Protein AF-A0A937W8E3-F1 (afdb_monomer_lite)

Foldseek 3Di:
DDDDDQFKAKDQPPPPDPDDDDDQDDPDLPPLPSLLQSLQVVLLVGIDIDRPDHATLQFAEEEQWQDADPVPPDAQVRCSQPTRQLSSVLSNLVNNCVSPHALDSYEHFFQHDPVCCVSRCNVVSSVVRVHDYDHPNDAPVPADDPQQWDKDADVVDPWWRIFIFGPPVPPPRYDYDQNYDFHADPVGTGDSVLSCLRGTHPPSSCPPPPPPPPSCPDPGTPNDPDPPPPPPDDDDDDDPDDDDDDDDDDDDD

Secondary structure (DSSP, 8-state):
--------EEEES-TT----------SSTT-HHHHHHHHHHHHHHHEEEESSSSEETTSEEEEEE-----TT---TTTTTTTS--HHHHHHHHHHHHTTT--GGGEEE---S-GGGTGGGTHHHHHHHHT-EE----SBGGGSPBTTTEEEEE-TT-SSBSEEEEETTTT-TTEEEEEE---EEETTEEE-HHHHGGGGBPBTGGGTTSS-TT-GGG-TTB-----------S----------------PPP-

Structure (mmCIF, N/CA/C/O backbone):
data_AF-A0A937W8E3-F1
#
_entry.id   AF-A0A937W8E3-F1
#
loop_
_atom_site.group_PDB
_atom_site.id
_atom_site.type_symbol
_atom_site.label_atom_id
_atom_site.label_alt_id
_atom_site.label_comp_id
_atom_site.label_asym_id
_atom_site.label_entity_id
_atom_site.label_seq_id
_atom_site.pdbx_PDB_ins_code
_atom_site.Cartn_x
_atom_site.Cartn_y
_atom_site.Cartn_z
_atom_site.occupancy
_atom_site.B_iso_or_equiv
_atom_site.auth_seq_id
_atom_site.auth_comp_id
_atom_site.auth_asym_id
_atom_site.auth_atom_id
_atom_site.pdbx_PDB_model_num
ATOM 1 N N . MET A 1 1 ? -40.978 -2.995 -1.938 1.00 36.00 1 MET A N 1
ATOM 2 C CA . MET A 1 1 ? -40.104 -4.139 -2.280 1.00 36.00 1 MET A CA 1
ATOM 3 C C . MET A 1 1 ? -38.667 -3.641 -2.290 1.00 36.00 1 MET A C 1
ATOM 5 O O . MET A 1 1 ? -38.294 -2.903 -3.185 1.00 36.00 1 MET A O 1
ATOM 9 N N . SER A 1 2 ? -37.917 -3.937 -1.227 1.00 36.09 2 SER A N 1
ATOM 10 C CA . SER A 1 2 ? -36.513 -3.546 -1.058 1.00 36.09 2 SER A CA 1
ATOM 11 C C . SER A 1 2 ? -35.636 -4.676 -1.595 1.00 36.09 2 SER A C 1
ATOM 13 O O . SER A 1 2 ? -35.582 -5.754 -1.005 1.00 36.09 2 SER A O 1
ATOM 15 N N . THR A 1 3 ? -35.006 -4.475 -2.751 1.00 36.62 3 THR A N 1
ATOM 16 C CA . THR A 1 3 ? -34.010 -5.407 -3.288 1.00 36.62 3 THR A CA 1
ATOM 17 C C . THR A 1 3 ? -32.695 -5.182 -2.553 1.00 36.62 3 THR A C 1
ATOM 19 O O . THR A 1 3 ? -31.993 -4.200 -2.792 1.00 36.62 3 THR A O 1
ATOM 22 N N . GLY A 1 4 ? -32.404 -6.083 -1.614 1.00 34.41 4 GLY A N 1
ATOM 23 C CA . GLY A 1 4 ? -31.223 -6.053 -0.760 1.00 34.41 4 GLY A CA 1
ATOM 24 C C . GLY A 1 4 ? -29.919 -5.957 -1.550 1.00 34.41 4 GLY A C 1
ATOM 25 O O . GLY A 1 4 ? -29.603 -6.809 -2.381 1.00 34.41 4 GLY A O 1
ATOM 26 N N . SER A 1 5 ? -29.146 -4.917 -1.239 1.00 37.25 5 SER A N 1
ATOM 27 C CA . SER A 1 5 ? -27.756 -4.765 -1.655 1.00 37.25 5 SER A CA 1
ATOM 28 C C . SER A 1 5 ? -26.939 -5.947 -1.120 1.00 37.25 5 SER A C 1
ATOM 30 O O . SER A 1 5 ? -26.689 -6.058 0.083 1.00 37.25 5 SER A O 1
ATOM 32 N N . ARG A 1 6 ? -26.579 -6.879 -2.010 1.00 42.19 6 ARG A N 1
ATOM 33 C CA . ARG A 1 6 ? -25.718 -8.026 -1.693 1.00 42.19 6 ARG A CA 1
ATOM 34 C C . ARG A 1 6 ? -24.327 -7.503 -1.339 1.00 42.19 6 ARG A C 1
ATOM 36 O O . ARG A 1 6 ? -23.607 -7.018 -2.212 1.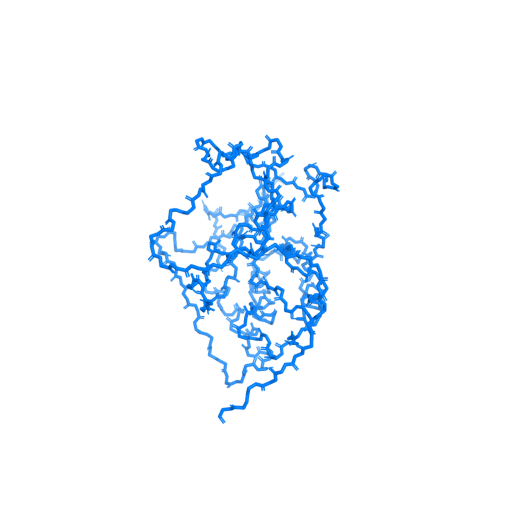00 42.19 6 ARG A O 1
ATOM 43 N N . ARG A 1 7 ? -23.956 -7.595 -0.060 1.00 41.72 7 ARG A N 1
ATOM 44 C CA . ARG A 1 7 ? -22.600 -7.298 0.419 1.00 41.72 7 ARG A CA 1
ATOM 45 C C . ARG A 1 7 ? -21.649 -8.333 -0.171 1.00 41.72 7 ARG A C 1
ATOM 47 O O . ARG A 1 7 ? -21.642 -9.478 0.258 1.00 41.72 7 ARG A O 1
ATOM 54 N N . ARG A 1 8 ? -20.885 -7.926 -1.180 1.00 45.22 8 ARG A N 1
ATOM 55 C CA . ARG A 1 8 ? -19.763 -8.698 -1.717 1.00 45.22 8 ARG A CA 1
ATOM 56 C C . ARG A 1 8 ? -18.606 -8.603 -0.722 1.00 45.22 8 ARG A C 1
ATOM 58 O O . ARG A 1 8 ? -18.460 -7.580 -0.042 1.00 45.22 8 ARG A O 1
ATOM 65 N N . ILE A 1 9 ? -17.805 -9.655 -0.608 1.00 49.53 9 ILE A N 1
ATOM 66 C CA . ILE A 1 9 ? -16.777 -9.779 0.428 1.00 49.53 9 ILE A CA 1
ATOM 67 C C . ILE A 1 9 ? -15.534 -10.460 -0.172 1.00 49.53 9 ILE A C 1
ATOM 69 O O . ILE A 1 9 ? -15.640 -11.489 -0.839 1.00 49.53 9 ILE A O 1
ATOM 73 N N . LEU A 1 10 ? -14.357 -9.891 0.097 1.00 47.28 10 LEU A N 1
ATOM 74 C CA . LEU A 1 10 ? -13.025 -10.416 -0.211 1.00 47.28 10 LEU A CA 1
ATOM 75 C C . LEU A 1 10 ? -12.656 -11.514 0.795 1.00 47.28 10 LEU A C 1
ATOM 77 O O . LEU A 1 10 ? -12.425 -11.216 1.968 1.00 47.28 10 LEU A O 1
ATOM 81 N N . LYS A 1 11 ? -12.531 -12.778 0.379 1.00 45.81 11 LYS A N 1
ATOM 82 C CA . LYS A 1 11 ? -11.899 -13.806 1.225 1.00 45.81 11 LYS A CA 1
ATOM 83 C C . LYS A 1 11 ? -10.542 -14.192 0.652 1.00 45.81 11 LYS A C 1
ATOM 85 O O . LYS A 1 11 ? -10.454 -14.651 -0.480 1.00 45.81 11 LYS A O 1
ATOM 90 N N . LEU A 1 12 ? -9.504 -14.075 1.479 1.00 47.25 12 LEU A N 1
ATOM 91 C CA . LEU A 1 12 ? -8.261 -14.823 1.302 1.00 47.25 12 LEU A CA 1
ATOM 92 C C . LEU A 1 12 ? -8.573 -16.302 1.534 1.00 47.25 12 LEU A C 1
ATOM 94 O O . LEU A 1 12 ? -8.891 -16.701 2.656 1.00 47.25 12 LEU A O 1
ATOM 98 N N . GLU A 1 13 ? -8.518 -17.126 0.492 1.00 39.25 13 GLU A N 1
ATOM 99 C CA . GLU A 1 13 ? -8.996 -18.513 0.565 1.00 39.25 13 GLU A CA 1
ATOM 100 C C . GLU A 1 13 ? -8.144 -19.492 1.399 1.00 39.25 13 GLU A C 1
ATOM 102 O O . GLU A 1 13 ? -8.415 -20.686 1.404 1.00 39.25 13 GLU A O 1
ATOM 107 N N . TRP A 1 14 ? -7.165 -19.027 2.181 1.00 42.94 14 TRP A N 1
ATOM 108 C CA . TRP A 1 14 ? -6.166 -19.902 2.812 1.00 42.94 14 TRP A CA 1
ATOM 109 C C . TRP A 1 14 ? -5.781 -19.457 4.230 1.00 42.94 14 TRP A C 1
ATOM 111 O O . TRP A 1 14 ? -4.630 -19.134 4.509 1.00 42.94 14 TRP A O 1
ATOM 121 N N . LEU A 1 15 ? -6.747 -19.445 5.151 1.00 36.25 15 LEU A N 1
ATOM 122 C CA . LEU A 1 15 ? -6.601 -18.924 6.523 1.00 36.25 15 LEU A CA 1
ATOM 123 C C . LEU A 1 15 ? -5.634 -19.699 7.456 1.00 36.25 15 LEU A C 1
ATOM 125 O O . LEU A 1 15 ? -5.525 -19.333 8.620 1.00 36.25 15 LEU A O 1
ATOM 129 N N . LEU A 1 16 ? -4.906 -20.726 6.990 1.00 31.61 16 LEU A N 1
ATOM 130 C CA . LEU A 1 16 ? -4.033 -21.559 7.844 1.00 31.61 16 LEU A CA 1
ATOM 131 C C . LEU A 1 16 ? -2.655 -21.921 7.248 1.00 31.61 16 LEU A C 1
ATOM 133 O O . LEU A 1 16 ? -2.054 -22.912 7.649 1.00 31.61 16 LEU A O 1
ATOM 137 N N . SER A 1 17 ? -2.098 -21.128 6.327 1.00 30.47 17 SER A N 1
ATOM 138 C CA . SER A 1 17 ? -0.719 -21.344 5.854 1.00 30.47 17 SER A CA 1
ATOM 139 C C . SER A 1 17 ? 0.093 -20.053 5.898 1.00 30.47 17 SER A C 1
ATOM 141 O O . SER A 1 17 ? -0.114 -19.114 5.131 1.00 30.47 17 SER A O 1
ATOM 143 N N . TRP A 1 18 ? 1.025 -19.996 6.845 1.00 32.72 18 TRP A N 1
ATOM 144 C CA . TRP A 1 18 ? 2.025 -18.944 6.937 1.00 32.72 18 TRP A CA 1
ATOM 145 C C . TRP A 1 18 ? 2.910 -18.928 5.676 1.00 32.72 18 TRP A C 1
ATOM 147 O O . TRP A 1 18 ? 3.555 -19.919 5.358 1.00 32.72 18 TRP A O 1
ATOM 157 N N . LYS A 1 19 ? 3.023 -17.745 5.052 1.00 50.44 19 LYS A N 1
ATOM 158 C CA . LYS A 1 19 ? 4.079 -17.329 4.103 1.00 50.44 19 LYS A CA 1
ATOM 159 C C . LYS A 1 19 ? 4.055 -17.998 2.718 1.00 50.44 19 LYS A C 1
ATOM 161 O O . LYS A 1 19 ? 4.896 -18.836 2.407 1.00 50.44 19 LYS A O 1
ATOM 166 N N . ARG A 1 20 ? 3.201 -17.504 1.813 1.00 61.56 20 ARG A N 1
ATOM 167 C CA . ARG A 1 20 ? 3.442 -17.684 0.371 1.00 61.56 20 ARG A CA 1
ATOM 168 C C . ARG A 1 20 ? 4.493 -16.681 -0.111 1.00 61.56 20 ARG A C 1
ATOM 170 O O . ARG A 1 20 ? 4.271 -15.474 -0.082 1.00 61.56 20 ARG A O 1
ATOM 177 N N . LEU A 1 21 ? 5.641 -17.198 -0.542 1.00 72.81 21 LEU A N 1
ATOM 178 C CA . LEU A 1 21 ? 6.643 -16.463 -1.308 1.00 72.81 21 LEU A CA 1
ATOM 179 C C . LEU A 1 21 ? 6.314 -16.630 -2.797 1.00 72.81 21 LEU A C 1
ATOM 181 O O . LEU A 1 21 ? 6.459 -17.724 -3.336 1.00 72.81 21 LEU A O 1
ATOM 185 N N . LYS A 1 22 ? 5.886 -15.560 -3.473 1.00 83.69 22 LYS A N 1
ATOM 186 C CA . LYS A 1 22 ? 5.734 -15.573 -4.933 1.00 83.69 22 LYS A CA 1
ATOM 187 C C . LYS A 1 22 ? 7.094 -15.305 -5.569 1.00 83.69 22 LYS A C 1
ATOM 189 O O . LYS A 1 22 ? 7.613 -14.194 -5.495 1.00 83.69 22 LYS A O 1
ATOM 194 N N . ARG A 1 23 ? 7.660 -16.324 -6.218 1.00 87.56 23 ARG A N 1
ATOM 195 C CA . ARG A 1 23 ? 8.710 -16.121 -7.221 1.00 87.56 23 ARG A CA 1
ATOM 196 C C . ARG A 1 23 ? 8.025 -15.689 -8.513 1.00 87.56 23 ARG A C 1
ATOM 198 O O . ARG A 1 23 ? 7.199 -16.432 -9.039 1.00 87.56 23 ARG A O 1
ATOM 205 N N . THR A 1 24 ? 8.327 -14.486 -8.984 1.00 88.31 24 THR A N 1
ATOM 206 C CA . THR A 1 24 ? 7.799 -13.987 -10.254 1.00 88.31 24 THR A CA 1
ATOM 207 C C . THR A 1 24 ? 8.517 -14.658 -11.421 1.00 88.31 24 THR A C 1
ATOM 209 O O . THR A 1 24 ? 9.731 -14.875 -11.366 1.00 88.31 24 THR A O 1
ATOM 212 N N . ASN A 1 25 ? 7.771 -15.004 -12.470 1.00 92.12 25 ASN A N 1
ATOM 213 C CA . ASN A 1 25 ? 8.333 -15.546 -13.706 1.00 92.12 25 ASN A CA 1
ATOM 214 C C . ASN A 1 25 ? 8.477 -14.437 -14.755 1.00 92.12 25 ASN A C 1
ATOM 216 O O . ASN A 1 25 ? 7.650 -14.292 -15.649 1.00 92.12 25 ASN A O 1
ATOM 220 N N . VAL A 1 26 ? 9.515 -13.617 -14.606 1.00 92.94 26 VAL A N 1
ATOM 221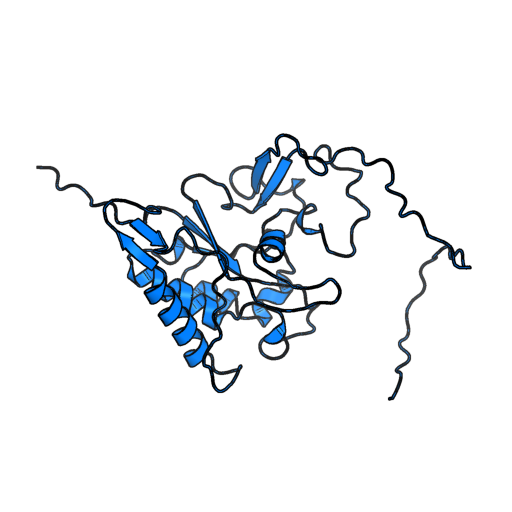 C CA . VAL A 1 26 ? 9.783 -12.475 -15.487 1.00 92.94 26 VAL A CA 1
ATOM 222 C C . VAL A 1 26 ? 11.180 -12.620 -16.080 1.00 92.94 26 VAL A C 1
ATOM 224 O O . VAL A 1 26 ? 12.148 -12.782 -15.338 1.00 92.94 26 VAL A O 1
ATOM 227 N N . ALA A 1 27 ? 11.288 -12.540 -17.409 1.00 92.12 27 ALA A N 1
ATOM 228 C CA . ALA A 1 27 ? 12.552 -12.734 -18.123 1.00 92.12 27 ALA A CA 1
ATOM 229 C C . ALA A 1 27 ? 13.562 -11.604 -17.865 1.00 92.12 27 ALA A C 1
ATOM 231 O O . ALA A 1 27 ? 14.753 -11.860 -17.700 1.00 92.12 27 ALA A O 1
ATOM 232 N N . GLN A 1 28 ? 13.090 -10.355 -17.799 1.00 91.25 28 GLN A N 1
ATOM 233 C CA . GLN A 1 28 ? 13.916 -9.182 -17.519 1.00 91.25 28 GLN A CA 1
ATOM 234 C C . GLN A 1 28 ? 13.335 -8.396 -16.349 1.00 91.25 28 GLN A C 1
ATOM 236 O O . GLN A 1 28 ? 12.170 -8.018 -16.369 1.00 91.25 28 GLN A O 1
ATOM 241 N N . LYS A 1 29 ? 14.152 -8.077 -15.339 1.00 87.88 29 LYS A N 1
ATOM 242 C CA . LYS A 1 29 ? 13.704 -7.302 -14.162 1.00 87.88 29 LYS A CA 1
ATOM 243 C C . LYS A 1 29 ? 13.046 -5.954 -14.528 1.00 87.88 29 LYS A C 1
ATOM 245 O O . LYS A 1 29 ? 12.231 -5.445 -13.766 1.00 87.88 29 LYS A O 1
ATOM 250 N N . THR A 1 30 ? 13.383 -5.396 -15.691 1.00 91.31 30 THR A N 1
ATOM 251 C CA . THR A 1 30 ? 12.867 -4.132 -16.234 1.00 91.31 30 THR A CA 1
ATOM 252 C C . THR A 1 30 ? 11.545 -4.267 -16.992 1.00 91.31 30 THR A C 1
ATOM 254 O O . THR A 1 30 ? 10.952 -3.249 -17.337 1.00 91.31 30 THR A O 1
ATOM 257 N N . ASP A 1 31 ? 11.044 -5.483 -17.218 1.00 95.06 31 ASP A N 1
ATOM 258 C CA . ASP A 1 31 ? 9.789 -5.719 -17.933 1.00 95.06 31 ASP A CA 1
ATOM 259 C C . ASP A 1 31 ? 8.580 -5.369 -17.049 1.00 95.06 31 ASP A C 1
ATOM 261 O O . ASP A 1 31 ? 8.080 -6.177 -16.259 1.00 95.06 31 ASP A O 1
ATOM 265 N N . ALA A 1 32 ? 8.134 -4.118 -17.159 1.00 94.38 32 ALA A N 1
ATOM 266 C CA . ALA A 1 32 ? 7.002 -3.582 -16.411 1.00 94.38 32 ALA A CA 1
ATOM 267 C C . ALA A 1 32 ? 5.706 -4.364 -16.667 1.00 94.38 32 ALA A C 1
ATOM 269 O O . ALA A 1 32 ? 4.952 -4.644 -15.734 1.00 94.38 32 ALA A O 1
ATOM 270 N N . PHE A 1 33 ? 5.462 -4.763 -17.918 1.00 96.94 33 PHE A N 1
ATOM 271 C CA . PHE A 1 33 ? 4.242 -5.466 -18.300 1.00 96.94 33 PHE A CA 1
ATOM 272 C C . PHE A 1 33 ? 4.200 -6.871 -17.697 1.00 96.94 33 PHE A C 1
ATOM 274 O O . PHE A 1 33 ? 3.209 -7.243 -17.066 1.00 96.94 33 PHE A O 1
ATOM 281 N N . ALA A 1 34 ? 5.292 -7.630 -17.806 1.00 97.06 34 ALA A N 1
ATOM 282 C CA . ALA A 1 34 ? 5.374 -8.965 -17.225 1.00 97.06 34 ALA A CA 1
ATOM 283 C C . ALA A 1 34 ? 5.259 -8.935 -15.691 1.00 97.06 34 ALA A C 1
ATOM 285 O O . ALA A 1 34 ? 4.529 -9.740 -15.114 1.00 97.06 34 ALA A O 1
ATOM 286 N N . LYS A 1 35 ? 5.904 -7.974 -15.013 1.00 96.00 35 LYS A N 1
ATOM 287 C CA . LYS A 1 35 ? 5.765 -7.805 -13.552 1.00 96.00 35 LYS A CA 1
ATOM 288 C C . LYS A 1 35 ? 4.334 -7.473 -13.140 1.00 96.00 35 LYS A C 1
ATOM 290 O O . LYS A 1 35 ? 3.840 -8.040 -12.164 1.00 96.00 35 LYS A O 1
ATOM 295 N N . ARG A 1 36 ? 3.665 -6.585 -13.881 1.00 97.56 36 ARG A N 1
ATOM 296 C CA . ARG A 1 36 ? 2.256 -6.251 -13.648 1.00 97.56 36 ARG A CA 1
ATOM 297 C C . ARG A 1 36 ? 1.360 -7.468 -13.826 1.00 97.56 36 ARG A C 1
ATOM 299 O O . ARG A 1 36 ? 0.527 -7.731 -12.965 1.00 97.56 36 ARG A O 1
ATOM 306 N N . ASN A 1 37 ? 1.576 -8.260 -14.872 1.00 97.94 37 ASN A N 1
ATOM 307 C CA . ASN A 1 37 ? 0.811 -9.485 -15.096 1.00 97.94 37 ASN A CA 1
ATOM 308 C C . ASN A 1 37 ? 1.030 -10.525 -13.992 1.00 97.94 37 ASN A C 1
ATOM 310 O O . ASN A 1 37 ? 0.073 -11.167 -13.573 1.00 97.94 37 ASN A O 1
ATOM 314 N N . GLU A 1 38 ? 2.250 -10.662 -13.465 1.00 97.00 38 GLU A N 1
ATOM 315 C CA . GLU A 1 38 ? 2.517 -11.547 -12.323 1.00 97.00 38 GLU A CA 1
ATOM 316 C C . GLU A 1 38 ? 1.775 -11.102 -11.052 1.00 97.00 38 GLU A C 1
ATOM 318 O O . GLU A 1 38 ? 1.277 -11.949 -10.306 1.00 97.00 38 GLU A O 1
ATOM 323 N N . GLY A 1 39 ? 1.680 -9.790 -10.803 1.00 96.62 39 GLY A N 1
ATOM 324 C CA . GLY A 1 39 ? 0.897 -9.232 -9.695 1.00 96.62 39 GLY A CA 1
ATOM 325 C C . GLY A 1 39 ? -0.606 -9.448 -9.876 1.00 96.62 39 GLY A C 1
ATOM 326 O O . GLY A 1 39 ? -1.286 -9.886 -8.948 1.00 96.62 39 GLY A O 1
ATOM 327 N N . LEU A 1 40 ? -1.101 -9.212 -11.093 1.00 97.50 40 LEU A N 1
ATOM 328 C CA . LEU A 1 40 ? -2.493 -9.427 -11.488 1.00 97.50 40 LEU A CA 1
ATOM 329 C C . LEU A 1 40 ? -2.903 -10.892 -11.321 1.00 97.50 40 LEU A C 1
ATOM 331 O O . LEU A 1 40 ? -3.907 -11.190 -10.676 1.00 97.50 40 LEU A O 1
ATOM 335 N N . ALA A 1 41 ? -2.104 -11.811 -11.863 1.00 95.69 41 ALA A N 1
ATOM 336 C CA . ALA A 1 41 ? -2.343 -13.244 -11.759 1.00 95.69 41 ALA A CA 1
ATOM 337 C C . ALA A 1 41 ? -2.351 -13.706 -10.297 1.00 95.69 41 ALA A C 1
ATOM 339 O O . ALA A 1 41 ? -3.252 -14.440 -9.895 1.00 95.69 41 ALA A O 1
ATOM 340 N N . LEU A 1 42 ? -1.399 -13.227 -9.484 1.00 94.31 42 LEU A N 1
ATOM 341 C CA . LEU A 1 42 ? -1.371 -13.543 -8.057 1.00 94.31 42 LEU A CA 1
ATOM 342 C C . LEU A 1 42 ? -2.639 -13.055 -7.350 1.00 94.31 42 LEU A C 1
ATOM 344 O O . LEU A 1 42 ? -3.212 -13.802 -6.563 1.00 94.31 42 LEU A O 1
ATOM 348 N N . ALA A 1 43 ? -3.082 -11.823 -7.611 1.00 94.88 43 ALA A N 1
ATOM 349 C CA . ALA A 1 43 ? -4.291 -11.286 -6.994 1.00 94.88 43 ALA A CA 1
ATOM 350 C C . ALA A 1 43 ? -5.527 -12.132 -7.325 1.00 94.88 43 ALA A C 1
ATOM 352 O O . ALA A 1 43 ? -6.279 -12.471 -6.414 1.00 94.88 43 ALA A O 1
ATOM 353 N N . LYS A 1 44 ? -5.690 -12.543 -8.588 1.00 93.25 44 LYS A N 1
ATOM 354 C CA . LYS A 1 44 ? -6.791 -13.425 -9.014 1.00 93.25 44 LYS A CA 1
ATOM 355 C C . LYS A 1 44 ? -6.740 -14.810 -8.371 1.00 93.25 44 LYS A C 1
ATOM 357 O O . LYS A 1 44 ? -7.780 -15.418 -8.154 1.00 93.25 44 LYS A O 1
ATOM 362 N N . GLU A 1 45 ? -5.544 -15.312 -8.070 1.00 91.50 45 GLU A N 1
ATOM 363 C CA . GLU A 1 45 ? -5.372 -16.597 -7.387 1.00 91.50 45 GLU A CA 1
ATOM 364 C C . GLU A 1 45 ? -5.782 -16.520 -5.908 1.00 91.50 45 GLU A C 1
ATOM 366 O O . GLU A 1 45 ? -6.377 -17.455 -5.373 1.00 91.50 45 GLU A O 1
ATOM 371 N N . ILE A 1 46 ? -5.438 -15.425 -5.219 1.00 89.81 46 ILE A N 1
ATOM 372 C CA . ILE A 1 46 ? -5.571 -15.341 -3.755 1.00 89.81 46 ILE A CA 1
ATOM 373 C C . ILE A 1 46 ? -6.856 -14.660 -3.285 1.00 89.81 46 ILE A C 1
ATOM 375 O O . ILE A 1 46 ? -7.299 -14.923 -2.162 1.00 89.81 46 ILE A O 1
ATOM 379 N N . PHE A 1 47 ? -7.432 -13.780 -4.104 1.00 91.12 47 PHE A N 1
ATOM 380 C CA . PHE A 1 47 ? -8.616 -13.005 -3.766 1.00 91.12 47 PHE A CA 1
ATOM 381 C C . PHE A 1 47 ? -9.803 -13.459 -4.600 1.00 91.12 47 PHE A C 1
ATOM 383 O O . PHE A 1 47 ? -9.811 -13.351 -5.822 1.00 91.12 47 PHE A O 1
ATOM 390 N N . VAL A 1 48 ? -10.841 -13.917 -3.909 1.00 90.25 48 VAL A N 1
ATOM 391 C CA . VAL A 1 48 ? -12.096 -14.339 -4.528 1.00 90.25 48 VAL A CA 1
ATOM 392 C C . VAL A 1 48 ? -13.278 -13.716 -3.798 1.00 90.25 48 VAL A C 1
ATOM 394 O O . VAL A 1 48 ? -13.224 -13.460 -2.588 1.00 90.25 48 VAL A O 1
ATOM 397 N N . ASN A 1 49 ? -14.361 -13.489 -4.538 1.00 88.56 49 ASN A N 1
ATOM 398 C CA . ASN A 1 49 ? -15.635 -13.080 -3.960 1.00 88.56 49 ASN A CA 1
ATOM 399 C C . ASN A 1 49 ? -16.269 -14.255 -3.211 1.00 88.56 49 ASN A C 1
ATOM 401 O O . ASN A 1 49 ? -16.364 -15.359 -3.748 1.00 88.56 49 ASN A O 1
ATOM 405 N N . LYS A 1 50 ? -16.740 -14.008 -1.986 1.00 84.50 50 LYS A N 1
ATOM 406 C CA . LYS A 1 50 ? -17.566 -14.954 -1.225 1.00 84.50 50 LYS A CA 1
ATOM 407 C C . LYS A 1 50 ? -18.768 -14.265 -0.597 1.00 84.50 50 LYS A C 1
ATOM 409 O O . LYS A 1 50 ? -18.683 -13.108 -0.206 1.00 84.50 50 LYS A O 1
ATOM 414 N N . ASP A 1 51 ? -19.855 -15.013 -0.430 1.00 79.44 51 ASP A N 1
ATOM 415 C CA . ASP A 1 51 ? -21.117 -14.460 0.081 1.00 79.44 51 ASP A CA 1
ATOM 416 C C . ASP A 1 51 ? -21.241 -14.500 1.616 1.00 79.44 51 ASP A C 1
ATOM 418 O O . ASP A 1 51 ? -21.935 -13.676 2.200 1.00 79.44 51 ASP A O 1
ATOM 422 N N . ALA A 1 52 ? -20.573 -15.445 2.291 1.00 77.94 52 ALA A N 1
ATOM 423 C CA . ALA A 1 52 ? -20.835 -15.749 3.708 1.00 77.94 52 ALA A CA 1
ATOM 424 C C . ALA A 1 52 ? -19.659 -15.492 4.672 1.00 77.94 52 ALA A C 1
ATOM 426 O O . ALA A 1 52 ? -19.804 -15.662 5.879 1.00 77.94 52 ALA A O 1
ATOM 427 N N . SER A 1 53 ? -18.463 -15.149 4.177 1.00 82.00 53 SER A N 1
ATOM 428 C CA . SER A 1 53 ? -17.284 -14.920 5.034 1.00 82.00 53 SER A CA 1
ATOM 429 C C . SER A 1 53 ? -16.189 -14.131 4.316 1.00 82.00 53 SER A C 1
ATOM 431 O O . SER A 1 53 ? -16.034 -14.278 3.107 1.00 82.00 53 SER A O 1
ATOM 433 N N . GLY A 1 54 ? -15.395 -13.360 5.066 1.00 84.31 54 GLY A N 1
ATOM 434 C CA . GLY A 1 54 ? -14.263 -12.573 4.559 1.00 84.31 54 GLY A CA 1
ATOM 435 C C . GLY A 1 54 ? -14.318 -11.105 5.002 1.00 84.31 54 GLY A C 1
ATOM 436 O O . GLY A 1 54 ? -14.982 -10.775 5.981 1.00 84.31 54 GLY A O 1
ATOM 437 N N . ILE A 1 55 ? -13.624 -10.239 4.265 1.00 89.62 55 ILE A N 1
ATOM 438 C CA . ILE A 1 55 ? -13.530 -8.793 4.477 1.00 89.62 55 ILE A CA 1
ATOM 439 C C . ILE A 1 55 ? -14.526 -8.057 3.562 1.00 89.62 55 ILE A C 1
ATOM 441 O O . ILE A 1 55 ? -14.471 -8.249 2.346 1.00 89.62 55 ILE A O 1
ATOM 445 N N . PRO A 1 56 ? -15.452 -7.239 4.091 1.00 91.88 56 PRO A N 1
ATOM 446 C CA . PRO A 1 56 ? -16.444 -6.546 3.269 1.00 91.88 56 PRO A CA 1
ATOM 447 C C . PRO A 1 56 ? -15.820 -5.690 2.160 1.00 91.88 56 PRO A C 1
ATOM 449 O O . PRO A 1 56 ? -14.852 -4.976 2.409 1.00 91.88 56 PRO A O 1
ATOM 452 N N . LEU A 1 57 ? -16.408 -5.689 0.953 1.00 92.12 57 LEU A N 1
ATOM 453 C CA . LEU A 1 57 ? -15.923 -4.842 -0.151 1.00 92.12 57 LEU A CA 1
ATOM 454 C C . LEU A 1 57 ? -16.049 -3.342 0.126 1.00 92.12 57 LEU A C 1
ATOM 456 O O . LEU A 1 57 ? -15.447 -2.555 -0.589 1.00 92.12 57 LEU A O 1
ATOM 460 N N . SER A 1 58 ? -16.809 -2.931 1.143 1.00 93.31 58 SER A N 1
ATOM 461 C CA . SER A 1 58 ? -16.859 -1.536 1.585 1.00 93.31 58 SER A CA 1
ATOM 462 C C . SER A 1 58 ? -15.612 -1.101 2.358 1.00 93.31 58 SER A C 1
ATOM 464 O O . SER A 1 58 ? -15.440 0.089 2.603 1.00 93.31 58 SER A O 1
ATOM 466 N N . HIS A 1 59 ? -14.761 -2.039 2.788 1.00 95.31 59 HIS A N 1
ATOM 467 C CA . HIS A 1 59 ? -13.577 -1.713 3.571 1.00 95.31 59 HIS A CA 1
ATOM 468 C C . HIS A 1 59 ? -12.487 -1.082 2.709 1.00 95.31 59 HIS A C 1
ATOM 470 O O . HIS A 1 59 ? -12.286 -1.431 1.545 1.00 95.31 59 HIS A O 1
ATOM 476 N N . ARG A 1 60 ? -11.741 -0.167 3.323 1.00 97.19 60 ARG A N 1
ATOM 477 C CA . ARG A 1 60 ? -10.532 0.414 2.745 1.00 97.19 60 ARG A CA 1
ATOM 478 C C . ARG A 1 60 ? -9.371 -0.567 2.894 1.00 97.19 60 ARG A C 1
ATOM 480 O O . ARG A 1 60 ? -9.231 -1.247 3.912 1.00 97.19 60 ARG A O 1
ATOM 487 N N . ILE A 1 61 ? -8.512 -0.619 1.888 1.00 97.44 61 ILE A N 1
ATOM 488 C CA . ILE A 1 61 ? -7.334 -1.480 1.851 1.00 97.44 61 ILE A CA 1
ATOM 489 C C . ILE A 1 61 ? -6.106 -0.637 2.148 1.00 97.44 61 ILE A C 1
ATOM 491 O O . ILE A 1 61 ? -5.734 0.240 1.374 1.00 97.44 61 ILE A O 1
ATOM 495 N N . VAL A 1 62 ? -5.427 -0.944 3.244 1.00 97.38 62 VAL A N 1
ATOM 496 C CA . VAL A 1 62 ? -4.098 -0.408 3.525 1.00 97.38 62 VAL A CA 1
ATOM 497 C C . VAL A 1 62 ? -3.079 -1.265 2.789 1.00 97.38 62 VAL A C 1
ATOM 499 O O . VAL A 1 62 ? -2.834 -2.408 3.167 1.00 97.38 62 VAL A O 1
ATOM 502 N N . VAL A 1 63 ? -2.469 -0.725 1.742 1.00 97.19 63 VAL A N 1
ATOM 503 C CA . VAL A 1 63 ? -1.428 -1.400 0.967 1.00 97.19 63 VAL A CA 1
ATOM 504 C C . VAL A 1 63 ? -0.071 -1.012 1.538 1.00 97.19 63 VAL A C 1
ATOM 506 O O . VAL A 1 63 ? 0.326 0.153 1.491 1.00 97.19 63 VAL A O 1
ATOM 509 N N . LYS A 1 64 ? 0.665 -1.999 2.058 1.00 95.31 64 LYS A N 1
ATOM 510 C CA . LYS A 1 64 ? 2.023 -1.802 2.570 1.00 95.31 64 LYS A CA 1
ATOM 511 C C . LYS A 1 64 ? 3.064 -2.444 1.650 1.00 95.31 64 LYS A C 1
ATOM 513 O O . LYS A 1 64 ? 3.418 -3.607 1.864 1.00 95.31 64 LYS A O 1
ATOM 518 N N . PRO A 1 65 ? 3.586 -1.726 0.641 1.00 93.94 65 PRO A N 1
ATOM 519 C CA . PRO A 1 65 ? 4.762 -2.172 -0.099 1.00 93.94 65 PRO A CA 1
ATOM 520 C C . PRO A 1 65 ? 6.018 -2.070 0.776 1.00 93.94 65 PRO A C 1
ATOM 522 O O . PRO A 1 65 ? 6.045 -1.320 1.753 1.00 93.94 65 PRO A O 1
ATOM 525 N N . ASN A 1 66 ? 7.079 -2.798 0.426 1.00 90.44 66 ASN A N 1
ATOM 526 C CA . ASN A 1 66 ? 8.392 -2.609 1.037 1.00 90.44 66 ASN A CA 1
ATOM 527 C C . ASN A 1 66 ? 9.130 -1.459 0.356 1.00 90.44 66 ASN A C 1
ATOM 529 O O . ASN A 1 66 ? 9.740 -1.660 -0.692 1.00 90.44 66 ASN A O 1
ATOM 533 N N . LEU A 1 67 ? 9.127 -0.287 0.984 1.00 89.00 67 LEU A N 1
ATOM 534 C CA . LEU A 1 67 ? 9.910 0.870 0.569 1.00 89.00 67 LEU A CA 1
ATOM 535 C C . LEU A 1 67 ? 10.994 1.166 1.601 1.00 89.00 67 LEU A C 1
ATOM 537 O O . LEU A 1 67 ? 10.817 0.968 2.803 1.00 89.00 67 LEU A O 1
ATOM 541 N N . THR A 1 68 ? 12.154 1.599 1.119 1.00 84.19 68 THR A N 1
ATOM 542 C CA . THR A 1 68 ? 13.284 1.961 1.970 1.00 84.19 68 THR A CA 1
ATOM 543 C C . THR A 1 68 ? 13.955 3.201 1.415 1.00 84.19 68 THR A C 1
ATOM 545 O O . THR A 1 68 ? 13.995 3.400 0.202 1.00 84.19 68 THR A O 1
ATOM 548 N N . CYS A 1 69 ? 14.570 3.970 2.301 1.00 83.38 69 CYS A N 1
ATOM 549 C CA . CYS A 1 69 ? 15.456 5.055 1.923 1.00 83.38 69 CYS A CA 1
ATOM 550 C C . CYS A 1 69 ? 16.647 4.546 1.104 1.00 83.38 69 CYS A C 1
ATOM 552 O O . CYS A 1 69 ? 17.286 3.555 1.462 1.00 83.38 69 CYS A O 1
ATOM 554 N N . SER A 1 70 ? 16.956 5.264 0.036 1.00 75.12 70 SER A N 1
ATOM 555 C CA . SER A 1 70 ? 18.162 5.131 -0.782 1.00 75.12 70 SER A CA 1
ATOM 556 C C . SER A 1 70 ? 18.998 6.405 -0.816 1.00 75.12 70 SER A C 1
ATOM 558 O O . SER A 1 70 ? 20.060 6.401 -1.432 1.00 75.12 70 SER A O 1
ATOM 560 N N . SER A 1 71 ? 18.543 7.478 -0.158 1.00 69.94 71 SER A N 1
ATOM 561 C CA . SER A 1 71 ? 19.232 8.774 -0.134 1.00 69.94 71 SER A CA 1
ATOM 562 C C . SER A 1 71 ? 19.504 9.299 -1.550 1.00 69.94 71 SER A C 1
ATOM 564 O O . SER A 1 71 ? 20.601 9.772 -1.832 1.00 69.94 71 SER A O 1
ATOM 566 N N . GLY A 1 72 ? 18.527 9.145 -2.454 1.00 63.78 72 GLY A N 1
ATOM 567 C CA . GLY A 1 72 ? 18.653 9.503 -3.871 1.00 63.78 72 GLY A CA 1
ATOM 568 C C . GLY A 1 72 ? 19.577 8.603 -4.706 1.00 63.78 72 GLY A C 1
ATOM 569 O O . GLY A 1 72 ? 19.757 8.855 -5.892 1.00 63.78 72 GLY A O 1
ATOM 570 N N . GLY A 1 73 ? 20.171 7.559 -4.121 1.00 62.34 73 GLY A N 1
ATOM 571 C CA . GLY A 1 73 ? 21.225 6.764 -4.760 1.00 62.34 73 GLY A CA 1
ATOM 572 C C . GLY A 1 73 ? 20.755 5.569 -5.587 1.00 62.34 73 GLY A C 1
ATOM 573 O O . GLY A 1 73 ? 21.597 4.864 -6.133 1.00 62.34 73 GLY A O 1
ATOM 574 N N . ALA A 1 74 ? 19.449 5.293 -5.655 1.00 69.56 74 ALA A N 1
ATOM 575 C CA . ALA A 1 74 ? 18.955 4.159 -6.426 1.00 69.56 74 ALA A CA 1
ATOM 576 C C . ALA A 1 74 ? 17.643 4.481 -7.145 1.00 69.56 74 ALA A C 1
ATOM 578 O O . ALA A 1 74 ? 16.586 4.538 -6.518 1.00 69.56 74 ALA A O 1
ATOM 579 N N . ASP A 1 75 ? 17.718 4.663 -8.460 1.00 75.62 75 ASP A N 1
ATOM 580 C CA . ASP A 1 75 ? 16.574 4.756 -9.366 1.00 75.62 75 ASP A CA 1
ATOM 581 C C . ASP A 1 75 ? 15.738 3.456 -9.405 1.00 75.62 75 ASP A C 1
ATOM 583 O O . ASP A 1 75 ? 15.961 2.512 -8.631 1.00 75.62 75 ASP A O 1
ATOM 587 N N . ILE A 1 76 ? 14.734 3.425 -10.287 1.00 76.62 76 ILE A N 1
ATOM 588 C CA . ILE A 1 76 ? 13.845 2.277 -10.487 1.00 76.62 76 ILE A CA 1
ATOM 589 C C . ILE A 1 76 ? 14.663 0.993 -10.666 1.00 76.62 76 ILE A C 1
ATOM 591 O O . ILE A 1 76 ? 14.466 0.047 -9.909 1.00 76.62 76 ILE A O 1
ATOM 595 N N . GLU A 1 77 ? 15.615 0.963 -11.600 1.00 83.38 77 GLU A N 1
ATOM 596 C CA . GLU A 1 77 ? 16.335 -0.263 -11.942 1.00 83.38 77 GLU A CA 1
ATOM 597 C C . GLU A 1 77 ? 17.336 -0.702 -10.860 1.00 83.38 77 GLU A C 1
ATOM 599 O O . GLU A 1 77 ? 17.413 -1.885 -10.512 1.00 83.38 77 GLU A O 1
ATOM 604 N N . SER A 1 78 ? 18.116 0.227 -10.312 1.00 81.00 78 SER A N 1
ATOM 605 C CA . SER A 1 78 ? 19.171 -0.088 -9.339 1.00 81.00 78 SER A CA 1
ATOM 606 C C . SER A 1 78 ? 18.615 -0.533 -7.985 1.00 81.00 78 SER A C 1
ATOM 608 O O . SER A 1 78 ? 19.208 -1.384 -7.320 1.00 81.00 78 SER A O 1
ATOM 610 N N . GLY A 1 79 ? 17.443 -0.036 -7.576 1.00 79.75 79 GLY A N 1
ATOM 611 C CA . GLY A 1 79 ? 16.804 -0.482 -6.336 1.00 79.75 79 GLY A CA 1
ATOM 612 C C . GLY A 1 79 ? 15.698 -1.513 -6.510 1.00 79.75 79 GLY A C 1
ATOM 613 O O . GLY A 1 79 ? 15.082 -1.893 -5.511 1.00 79.75 79 GLY A O 1
ATOM 614 N N . MET A 1 80 ? 15.515 -2.069 -7.714 1.00 82.56 80 MET A N 1
ATOM 615 C CA . MET A 1 80 ? 14.679 -3.256 -7.947 1.00 82.56 80 MET A CA 1
ATOM 616 C C . MET A 1 80 ? 15.073 -4.459 -7.094 1.00 82.56 80 MET A C 1
ATOM 618 O O . MET A 1 80 ? 14.295 -5.398 -7.028 1.00 82.56 80 MET A O 1
ATOM 622 N N . GLY A 1 81 ? 16.255 -4.493 -6.469 1.00 81.75 81 GLY A N 1
ATOM 623 C CA . GLY A 1 81 ? 16.640 -5.516 -5.486 1.00 81.75 81 GLY A CA 1
ATOM 624 C C . GLY A 1 81 ? 16.145 -5.232 -4.061 1.00 81.75 81 GLY A C 1
ATOM 625 O O . GLY A 1 81 ? 16.036 -6.144 -3.242 1.00 81.75 81 GLY A O 1
ATOM 626 N N . ILE A 1 82 ? 15.814 -3.975 -3.767 1.00 84.75 82 ILE A N 1
ATOM 627 C CA . ILE A 1 82 ? 15.650 -3.440 -2.412 1.00 84.75 82 ILE A CA 1
ATOM 628 C C . ILE A 1 82 ? 14.174 -3.225 -2.074 1.00 84.75 82 ILE A C 1
ATOM 630 O O . ILE A 1 82 ? 13.748 -3.565 -0.968 1.00 84.75 82 ILE A O 1
ATOM 634 N N . VAL A 1 83 ? 13.394 -2.688 -3.011 1.00 88.69 83 VAL A N 1
ATOM 635 C CA . VAL A 1 83 ? 11.994 -2.303 -2.785 1.00 88.69 83 VAL A CA 1
ATOM 636 C C . VAL A 1 83 ? 11.008 -3.245 -3.470 1.00 88.69 83 VAL A C 1
ATOM 638 O O . VAL A 1 83 ? 11.346 -3.912 -4.447 1.00 88.69 83 VAL A O 1
ATOM 641 N N . THR A 1 84 ? 9.773 -3.321 -2.972 1.00 92.00 84 THR A N 1
ATOM 642 C CA . THR A 1 84 ? 8.682 -3.943 -3.733 1.00 92.00 84 THR A CA 1
ATOM 643 C C . THR A 1 84 ? 8.480 -3.142 -5.017 1.00 92.00 84 THR A C 1
ATOM 645 O O . THR A 1 84 ? 8.444 -1.912 -4.988 1.00 92.00 84 THR A O 1
ATOM 648 N N . ASP A 1 85 ? 8.398 -3.844 -6.141 1.00 93.50 85 ASP A N 1
ATOM 649 C CA . ASP A 1 85 ? 8.312 -3.219 -7.455 1.00 93.50 85 ASP A CA 1
ATOM 650 C C . ASP A 1 85 ? 6.923 -2.586 -7.666 1.00 93.50 85 ASP A C 1
ATOM 652 O O . ASP A 1 85 ? 5.923 -3.253 -7.377 1.00 93.50 85 ASP A O 1
ATOM 656 N N . PRO A 1 86 ? 6.832 -1.325 -8.131 1.00 95.25 86 PRO A N 1
ATOM 657 C CA . PRO A 1 86 ? 5.550 -0.644 -8.306 1.00 95.25 86 PRO A CA 1
ATOM 658 C C . PRO A 1 86 ? 4.662 -1.321 -9.356 1.00 95.25 86 PRO A C 1
ATOM 660 O O . PRO A 1 86 ? 3.453 -1.367 -9.155 1.00 95.25 86 PRO A O 1
ATOM 663 N N . ASP A 1 87 ? 5.222 -1.891 -10.430 1.00 96.69 87 ASP A N 1
ATOM 664 C CA . ASP A 1 87 ? 4.426 -2.523 -11.491 1.00 96.69 87 ASP A CA 1
ATOM 665 C C . ASP A 1 87 ? 3.762 -3.801 -10.970 1.00 96.69 87 ASP A C 1
ATOM 667 O O . ASP A 1 87 ? 2.608 -4.090 -11.278 1.00 96.69 87 ASP A O 1
ATOM 671 N N . PHE A 1 88 ? 4.459 -4.545 -10.107 1.00 96.44 88 PHE A N 1
ATOM 672 C CA . PHE A 1 88 ? 3.875 -5.697 -9.422 1.00 96.44 88 PHE A CA 1
ATOM 673 C C . PHE A 1 88 ? 2.739 -5.285 -8.472 1.00 96.44 88 PHE A C 1
ATOM 675 O O . PHE A 1 88 ? 1.687 -5.922 -8.461 1.00 96.44 88 PHE A O 1
ATOM 682 N N . VAL A 1 89 ? 2.926 -4.213 -7.689 1.00 97.50 89 VAL A N 1
ATOM 683 C CA . VAL A 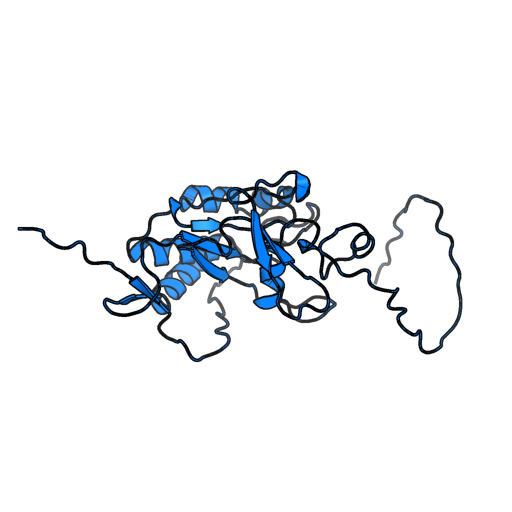1 89 ? 1.878 -3.682 -6.793 1.00 97.50 89 VAL A CA 1
ATOM 684 C C . VAL A 1 89 ? 0.665 -3.205 -7.591 1.00 97.50 89 VAL A C 1
ATOM 686 O O . VAL A 1 89 ? -0.460 -3.499 -7.198 1.00 97.50 89 VAL A O 1
ATOM 689 N N . GLU A 1 90 ? 0.886 -2.538 -8.726 1.00 98.50 90 GLU A N 1
ATOM 690 C CA . GLU A 1 90 ? -0.169 -2.152 -9.669 1.00 98.50 90 GLU A CA 1
ATOM 691 C C . GLU A 1 90 ? -0.987 -3.365 -10.102 1.00 98.50 90 GLU A C 1
ATOM 693 O O . GLU A 1 90 ? -2.205 -3.359 -9.965 1.00 98.50 90 GLU A O 1
ATOM 698 N N . GLY A 1 91 ? -0.318 -4.434 -10.545 1.00 98.25 91 GLY A N 1
ATOM 699 C CA . GLY A 1 91 ? -0.978 -5.680 -10.924 1.00 98.25 91 GLY A CA 1
ATOM 700 C C . GLY A 1 91 ? -1.853 -6.247 -9.810 1.00 98.25 91 GLY A C 1
ATOM 701 O O . GLY A 1 91 ? -2.999 -6.621 -10.051 1.00 98.25 91 GLY A O 1
ATOM 702 N N . VAL A 1 92 ? -1.340 -6.263 -8.575 1.00 98.12 92 VAL A N 1
ATOM 703 C CA . VAL A 1 92 ? -2.105 -6.735 -7.412 1.00 98.12 92 VAL A CA 1
ATOM 704 C 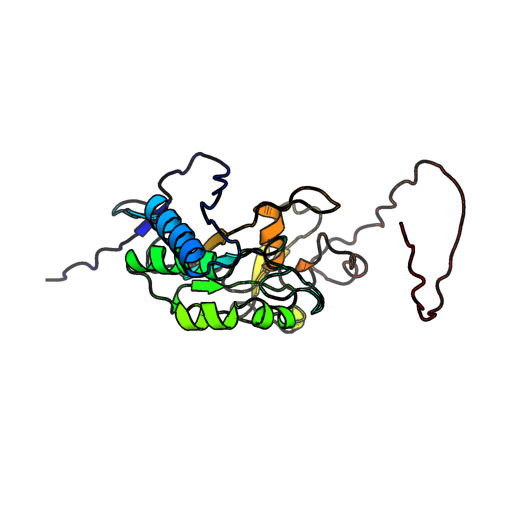C . VAL A 1 92 ? -3.356 -5.881 -7.181 1.00 98.12 92 VAL A C 1
ATOM 706 O O . VAL A 1 92 ? -4.432 -6.432 -6.957 1.00 98.12 92 VAL A O 1
ATOM 709 N N . ILE A 1 93 ? -3.235 -4.551 -7.244 1.00 98.44 93 ILE A N 1
ATOM 710 C CA . ILE A 1 93 ? -4.365 -3.628 -7.059 1.00 98.44 93 ILE A CA 1
ATOM 711 C C . ILE A 1 93 ? -5.408 -3.822 -8.165 1.00 98.44 93 ILE A C 1
ATOM 713 O O . ILE A 1 93 ? -6.588 -3.989 -7.860 1.00 98.44 93 ILE A O 1
ATOM 717 N N . GLU A 1 94 ? -4.989 -3.864 -9.431 1.00 98.44 94 GLU A N 1
ATOM 718 C CA . GLU A 1 94 ? -5.900 -4.070 -10.563 1.00 98.44 94 GLU A CA 1
ATOM 719 C C . GLU A 1 94 ? -6.622 -5.421 -10.483 1.00 98.44 94 GLU A C 1
ATOM 721 O O . GLU A 1 94 ? -7.828 -5.488 -10.708 1.00 98.44 94 GLU A O 1
ATOM 726 N N . GLY A 1 95 ? -5.938 -6.485 -10.054 1.00 97.44 95 GLY A N 1
ATOM 727 C CA . GLY A 1 95 ? -6.576 -7.791 -9.867 1.00 97.44 95 GLY A CA 1
ATOM 728 C C . GLY A 1 95 ? -7.622 -7.802 -8.759 1.00 97.44 95 GLY A C 1
ATOM 729 O O . GLY A 1 95 ? -8.651 -8.455 -8.892 1.00 97.44 95 GLY A O 1
ATOM 730 N N . ILE A 1 96 ? -7.404 -7.043 -7.683 1.00 96.56 96 ILE A N 1
ATOM 731 C CA . ILE A 1 96 ? -8.406 -6.884 -6.624 1.00 96.56 96 ILE A CA 1
ATOM 732 C C . ILE A 1 96 ? -9.588 -6.036 -7.118 1.00 96.56 96 ILE A C 1
ATOM 734 O O . ILE A 1 96 ? -10.732 -6.349 -6.791 1.00 96.56 96 ILE A O 1
ATOM 738 N N . LYS A 1 97 ? -9.351 -4.992 -7.926 1.00 97.38 97 LYS A N 1
ATOM 739 C CA . LYS A 1 97 ? -10.414 -4.137 -8.491 1.00 97.38 97 LYS A CA 1
ATOM 740 C C . LYS A 1 97 ? -11.418 -4.924 -9.337 1.00 97.38 97 LYS A C 1
ATOM 742 O O . LYS A 1 97 ? -12.603 -4.598 -9.309 1.00 97.38 97 LYS A O 1
ATOM 747 N N . GLU A 1 98 ? -11.004 -6.016 -9.985 1.00 96.31 98 GLU A N 1
ATOM 748 C CA . GLU A 1 98 ? -11.918 -6.921 -10.708 1.00 96.31 98 GLU A CA 1
ATOM 749 C C . GLU A 1 98 ? -13.013 -7.536 -9.816 1.00 96.31 98 GLU A C 1
ATOM 751 O O . GLU A 1 98 ? -14.066 -7.941 -10.307 1.00 96.31 98 GLU A O 1
ATOM 756 N N . LEU A 1 99 ? -12.816 -7.562 -8.494 1.00 93.44 99 LEU A N 1
ATOM 757 C CA . LEU A 1 99 ? -13.811 -8.059 -7.541 1.00 93.44 99 LEU A CA 1
ATOM 758 C C . LEU A 1 99 ? -14.899 -7.026 -7.214 1.00 93.44 99 LEU A C 1
ATOM 760 O O . LEU A 1 99 ? -15.915 -7.388 -6.617 1.00 93.44 99 LEU A O 1
ATOM 764 N N . GLY A 1 100 ? -14.728 -5.774 -7.653 1.00 93.94 100 GLY A N 1
ATOM 765 C CA . GLY A 1 100 ? -15.691 -4.684 -7.496 1.00 93.94 100 GLY A CA 1
ATOM 766 C C . GLY A 1 100 ? -15.255 -3.570 -6.544 1.00 93.94 100 GLY A C 1
ATOM 767 O O . GLY A 1 100 ? -16.109 -2.793 -6.125 1.00 93.94 100 GLY A O 1
ATOM 768 N N . LEU A 1 101 ? -13.970 -3.496 -6.184 1.00 95.50 101 LEU A N 1
ATOM 769 C CA . LEU A 1 101 ? -13.422 -2.365 -5.433 1.00 95.50 101 LEU A CA 1
ATOM 770 C C . LEU A 1 101 ? -12.996 -1.239 -6.372 1.00 95.50 101 LEU A C 1
ATOM 772 O O . LEU A 1 101 ? -12.610 -1.479 -7.517 1.00 95.50 101 LEU A O 1
ATOM 776 N N . THR A 1 102 ? -12.999 -0.013 -5.861 1.00 97.00 102 THR A N 1
ATOM 777 C CA . THR A 1 102 ? -12.513 1.165 -6.586 1.00 97.00 102 THR A CA 1
ATOM 778 C C . THR A 1 102 ? -11.091 1.530 -6.163 1.00 97.00 102 THR A C 1
ATOM 780 O O . THR A 1 102 ? -10.640 1.182 -5.072 1.00 97.00 102 THR A O 1
ATOM 783 N N . GLY A 1 103 ? -10.369 2.252 -7.029 1.00 96.81 103 GLY A N 1
ATOM 784 C CA . GLY A 1 103 ? -9.002 2.711 -6.748 1.00 96.81 103 GLY A CA 1
ATOM 785 C C . GLY A 1 103 ? -8.888 3.527 -5.455 1.00 96.81 103 GLY A C 1
ATOM 786 O O . GLY A 1 103 ? -7.965 3.317 -4.674 1.00 96.81 103 GLY A O 1
ATOM 787 N N . GLU A 1 104 ? -9.886 4.366 -5.175 1.00 97.50 104 GLU A N 1
ATOM 788 C CA . GLU A 1 104 ? -9.957 5.230 -3.985 1.00 97.50 104 GLU A CA 1
ATOM 789 C C . GLU A 1 104 ? -10.014 4.447 -2.662 1.00 97.50 104 GLU A C 1
ATOM 791 O O . GLU A 1 104 ? -9.752 4.987 -1.591 1.00 97.50 104 GLU A O 1
ATOM 796 N N . GLN A 1 105 ? -10.326 3.149 -2.703 1.00 97.50 105 GLN A N 1
ATOM 797 C CA . GLN A 1 105 ? -10.299 2.308 -1.508 1.00 97.50 105 GLN A CA 1
ATOM 798 C C . GLN A 1 105 ? -8.885 1.865 -1.125 1.00 97.50 105 GLN A C 1
ATOM 800 O O . GLN A 1 105 ? -8.698 1.354 -0.022 1.00 97.50 105 GLN A O 1
ATOM 805 N N . PHE A 1 106 ? -7.891 2.021 -2.002 1.00 98.38 106 PHE A N 1
ATOM 806 C CA . PHE A 1 106 ? -6.517 1.602 -1.746 1.00 98.38 106 PHE A CA 1
ATOM 807 C C . PHE A 1 106 ? -5.698 2.765 -1.186 1.00 98.38 106 PHE A C 1
ATOM 809 O O . PHE A 1 106 ? -5.601 3.830 -1.788 1.00 98.38 106 PHE A O 1
ATOM 816 N N . HIS A 1 107 ? -5.052 2.541 -0.045 1.00 97.81 107 HIS A N 1
ATOM 817 C CA . HIS A 1 107 ? -4.198 3.513 0.631 1.00 97.81 107 HIS A CA 1
ATOM 818 C C . HIS A 1 107 ? -2.786 2.951 0.767 1.00 97.81 107 HIS A C 1
ATOM 820 O O . HIS A 1 107 ? -2.538 2.054 1.574 1.00 97.81 107 HIS A O 1
ATOM 826 N N . LEU A 1 108 ? -1.858 3.479 -0.024 1.00 96.56 108 LEU A N 1
ATOM 827 C CA . LEU A 1 108 ? -0.433 3.187 0.060 1.00 96.56 108 LEU A CA 1
ATOM 828 C C . LEU A 1 108 ? 0.144 3.918 1.271 1.00 96.56 108 LEU A C 1
ATOM 830 O O . LEU A 1 108 ? 0.172 5.149 1.300 1.00 96.56 108 LEU A O 1
ATOM 834 N N . ILE A 1 109 ? 0.599 3.154 2.264 1.00 93.00 109 ILE A N 1
ATOM 835 C CA . ILE A 1 109 ? 1.149 3.706 3.504 1.00 93.00 109 ILE A CA 1
ATOM 836 C C . ILE A 1 109 ? 2.639 3.419 3.589 1.00 93.00 109 ILE A C 1
ATOM 838 O O . ILE A 1 109 ? 3.069 2.266 3.619 1.00 93.00 109 ILE A O 1
ATOM 842 N N . GLU A 1 110 ? 3.423 4.484 3.676 1.00 90.62 110 GLU A N 1
ATOM 843 C CA . GLU A 1 110 ? 4.850 4.439 3.940 1.00 90.62 110 GLU A CA 1
ATOM 844 C C . GLU A 1 110 ? 5.287 5.758 4.580 1.00 90.62 110 GLU A C 1
ATOM 846 O O . GLU A 1 110 ? 4.792 6.820 4.213 1.00 90.62 110 GLU A O 1
ATOM 851 N N . LEU A 1 111 ? 6.229 5.683 5.517 1.00 88.38 111 LEU A N 1
ATOM 852 C CA . LEU A 1 111 ? 6.886 6.849 6.103 1.00 88.38 111 LEU A CA 1
ATOM 853 C C . LEU A 1 111 ? 8.325 7.012 5.591 1.00 88.38 111 LEU A C 1
ATOM 855 O O . LEU A 1 111 ? 8.879 8.103 5.606 1.00 88.38 111 LEU A O 1
ATOM 859 N N . ASN A 1 112 ? 8.963 5.932 5.138 1.00 85.31 112 ASN A N 1
ATOM 860 C CA . ASN A 1 112 ? 10.359 5.964 4.726 1.00 85.31 112 ASN A CA 1
ATOM 861 C C . ASN A 1 112 ? 10.570 6.784 3.444 1.00 85.31 112 ASN A C 1
ATOM 863 O O . ASN A 1 112 ? 10.185 6.357 2.353 1.00 85.31 112 ASN A O 1
ATOM 867 N N . CYS A 1 113 ? 11.287 7.900 3.597 1.00 83.19 113 CYS A N 1
ATOM 868 C CA . CYS A 1 113 ? 11.861 8.731 2.538 1.00 83.19 113 CYS A CA 1
ATOM 869 C C . CYS A 1 113 ? 10.904 9.049 1.375 1.00 83.19 113 CYS A C 1
ATOM 871 O O . CYS A 1 113 ? 11.138 8.583 0.256 1.00 83.19 113 CYS A O 1
ATOM 873 N N . PRO A 1 114 ? 9.883 9.897 1.599 1.00 88.25 114 PRO A N 1
ATOM 874 C CA . PRO A 1 114 ? 8.961 10.339 0.552 1.00 88.25 114 PRO A CA 1
ATOM 875 C C . PRO A 1 114 ? 9.639 10.928 -0.685 1.00 88.25 114 PRO A C 1
ATOM 877 O O . PRO A 1 114 ? 9.199 10.694 -1.811 1.00 88.25 114 PRO A O 1
ATOM 880 N N . GLY A 1 115 ? 10.775 11.609 -0.493 1.00 87.31 115 GLY A N 1
ATOM 881 C CA . GLY A 1 115 ? 11.591 12.143 -1.587 1.00 87.31 115 GLY A CA 1
ATOM 882 C C . GLY A 1 115 ? 12.081 11.086 -2.585 1.00 87.31 115 GLY A C 1
ATOM 883 O O . GLY A 1 115 ? 12.275 11.400 -3.756 1.00 87.31 115 GLY A O 1
ATOM 884 N N . ASP A 1 116 ? 12.202 9.824 -2.163 1.00 88.00 116 ASP A N 1
ATOM 885 C CA . ASP A 1 116 ? 12.620 8.724 -3.034 1.00 88.00 116 ASP A CA 1
ATOM 886 C C . ASP A 1 116 ? 11.426 8.071 -3.762 1.00 88.00 116 ASP A C 1
ATOM 888 O O . ASP A 1 116 ? 11.628 7.263 -4.661 1.00 88.00 116 ASP A O 1
ATOM 892 N N . TRP A 1 117 ? 10.163 8.367 -3.435 1.00 90.94 117 TRP A N 1
ATOM 893 C CA . TRP A 1 117 ? 9.026 7.636 -4.025 1.00 90.94 117 TRP A CA 1
ATOM 894 C C . TRP A 1 117 ? 8.850 7.905 -5.522 1.00 90.94 117 TRP A C 1
ATOM 896 O O . TRP A 1 117 ? 8.497 6.997 -6.279 1.00 90.94 117 TRP A O 1
ATOM 906 N N . SER A 1 118 ? 9.116 9.137 -5.965 1.00 90.25 118 SER A N 1
ATOM 907 C CA . SER A 1 118 ? 8.966 9.532 -7.372 1.00 90.25 118 SER A CA 1
ATOM 908 C C . SER A 1 118 ? 9.945 8.789 -8.280 1.00 90.25 118 SER A C 1
ATOM 910 O O . SER A 1 118 ? 9.536 8.166 -9.258 1.00 90.25 118 SER A O 1
ATOM 912 N N . MET A 1 119 ? 11.225 8.733 -7.891 1.00 86.81 119 MET A N 1
ATOM 913 C CA . MET A 1 119 ? 12.245 7.967 -8.620 1.00 86.81 119 MET A CA 1
ATOM 914 C C . MET A 1 119 ? 12.033 6.448 -8.544 1.00 86.81 119 MET A C 1
ATOM 916 O O . MET A 1 119 ? 12.757 5.698 -9.187 1.00 86.81 119 MET A O 1
ATOM 920 N N . ARG A 1 120 ? 11.062 5.986 -7.746 1.00 86.81 120 ARG A N 1
ATOM 921 C CA . ARG A 1 120 ? 10.652 4.584 -7.612 1.00 86.81 120 ARG A CA 1
ATOM 922 C C . ARG A 1 120 ? 9.387 4.259 -8.399 1.00 86.81 120 ARG A C 1
ATOM 924 O O . ARG A 1 120 ? 8.984 3.105 -8.379 1.00 86.81 120 ARG A O 1
ATOM 931 N N . GLY A 1 121 ? 8.745 5.237 -9.042 1.00 91.94 121 GLY A N 1
ATOM 932 C CA . GLY A 1 121 ? 7.533 5.028 -9.840 1.00 91.94 121 GLY A CA 1
ATOM 933 C C . GLY A 1 121 ? 6.221 4.938 -9.045 1.00 91.94 121 GLY A C 1
ATOM 934 O O . GLY A 1 121 ? 5.177 4.637 -9.628 1.00 91.94 121 GLY A O 1
ATOM 935 N N . TYR A 1 122 ? 6.239 5.172 -7.727 1.00 94.81 122 TYR A N 1
ATOM 936 C CA . TYR A 1 122 ? 5.053 4.997 -6.874 1.00 94.81 122 TYR A CA 1
ATOM 937 C C . TYR A 1 122 ? 3.960 6.050 -7.092 1.00 94.81 122 TYR A C 1
ATOM 939 O O . TYR A 1 122 ? 2.801 5.649 -7.190 1.00 94.81 122 TYR A O 1
ATOM 947 N N . PRO A 1 123 ? 4.265 7.356 -7.226 1.00 95.94 123 PRO A N 1
ATOM 948 C CA . PRO A 1 123 ? 3.250 8.355 -7.559 1.00 95.94 123 PRO A CA 1
ATOM 949 C C . PRO A 1 123 ? 2.538 8.060 -8.885 1.00 95.94 123 PRO A C 1
ATOM 951 O O . PRO A 1 123 ? 1.321 8.187 -8.981 1.00 95.94 123 PRO A O 1
ATOM 954 N N . GLN A 1 124 ? 3.278 7.603 -9.898 1.00 96.31 124 GLN A N 1
ATOM 955 C CA . GLN A 1 124 ? 2.728 7.267 -11.211 1.00 96.31 124 GLN A CA 1
ATOM 956 C C . GLN A 1 124 ? 1.838 6.021 -11.134 1.00 96.31 124 GLN A C 1
ATOM 958 O O . GLN A 1 124 ? 0.777 5.988 -11.750 1.00 96.31 124 GLN A O 1
ATOM 963 N N . MET A 1 125 ? 2.246 5.003 -10.371 1.00 97.50 125 MET A N 1
ATOM 964 C CA . MET A 1 125 ? 1.419 3.820 -10.121 1.00 97.50 125 MET A CA 1
ATOM 965 C C . MET A 1 125 ? 0.142 4.166 -9.344 1.00 97.50 125 MET A C 1
ATOM 967 O O . MET A 1 125 ? -0.943 3.723 -9.721 1.00 97.50 125 MET A O 1
ATOM 971 N N . ALA A 1 126 ? 0.248 4.998 -8.305 1.00 98.12 126 ALA A N 1
ATOM 972 C CA . ALA A 1 126 ? -0.899 5.470 -7.534 1.00 98.12 126 ALA A CA 1
ATOM 973 C C . ALA A 1 126 ? -1.906 6.208 -8.435 1.00 98.12 126 ALA A C 1
ATOM 975 O O . ALA A 1 126 ? -3.093 5.897 -8.414 1.00 98.12 126 ALA A O 1
ATOM 976 N N . ALA A 1 127 ? -1.422 7.091 -9.317 1.00 98.06 127 ALA A N 1
ATOM 977 C CA . ALA A 1 127 ? -2.261 7.792 -10.287 1.00 98.06 127 ALA A CA 1
ATOM 978 C C . ALA A 1 127 ? -2.971 6.843 -11.270 1.00 98.06 127 ALA A C 1
ATOM 980 O O . ALA A 1 127 ? -4.157 7.021 -11.533 1.00 98.06 127 ALA A O 1
ATOM 981 N N . ARG A 1 128 ? -2.279 5.818 -11.794 1.00 98.06 128 ARG A N 1
ATOM 982 C CA . ARG A 1 128 ? -2.883 4.830 -12.712 1.00 98.06 128 ARG A CA 1
ATOM 983 C C . ARG A 1 128 ? -3.943 3.962 -12.038 1.00 98.06 128 ARG A C 1
ATOM 985 O O . ARG A 1 128 ? -4.964 3.662 -12.646 1.00 98.06 128 ARG A O 1
ATOM 992 N N . THR A 1 129 ? -3.700 3.563 -10.793 1.00 98.44 129 THR A N 1
ATOM 993 C CA . THR A 1 129 ? -4.603 2.674 -10.046 1.00 98.44 129 THR A CA 1
ATOM 994 C C . THR A 1 129 ? -5.778 3.411 -9.405 1.00 98.44 129 THR A C 1
ATOM 996 O O . THR A 1 129 ? -6.816 2.793 -9.151 1.00 98.44 129 THR A O 1
ATOM 999 N N . GLY A 1 130 ? -5.623 4.717 -9.160 1.00 98.19 130 GLY A N 1
ATOM 1000 C CA . GLY A 1 130 ? -6.519 5.543 -8.350 1.00 98.19 130 GLY A CA 1
ATOM 1001 C C . GLY A 1 130 ? -6.245 5.448 -6.844 1.00 98.19 130 GLY A C 1
ATOM 1002 O O . GLY A 1 130 ? -7.032 5.964 -6.058 1.00 98.19 130 GLY A O 1
ATOM 1003 N N . ALA A 1 131 ? -5.162 4.779 -6.436 1.00 98.25 131 ALA A N 1
ATOM 1004 C CA . ALA A 1 131 ? -4.808 4.603 -5.033 1.00 98.25 131 ALA A CA 1
ATOM 1005 C C . ALA A 1 131 ? -4.308 5.907 -4.395 1.00 98.25 131 ALA A C 1
ATOM 1007 O O . ALA A 1 131 ? -3.606 6.712 -5.009 1.00 98.25 131 ALA A O 1
ATOM 1008 N N . HIS A 1 132 ? -4.591 6.079 -3.108 1.00 97.38 132 HIS A N 1
ATOM 1009 C CA . HIS A 1 132 ? -4.075 7.190 -2.323 1.00 97.38 132 HIS A CA 1
ATOM 1010 C C . HIS A 1 132 ? -2.647 6.910 -1.858 1.00 97.38 132 HIS A C 1
ATOM 1012 O O . HIS A 1 132 ? -2.417 6.006 -1.058 1.00 97.38 132 HIS A O 1
ATOM 1018 N N . LEU A 1 133 ? -1.700 7.738 -2.293 1.00 95.81 133 LEU A N 1
ATOM 1019 C CA . LEU A 1 133 ? -0.355 7.821 -1.729 1.00 95.81 133 LEU A CA 1
ATOM 1020 C C . LEU A 1 133 ? -0.248 9.132 -0.944 1.00 95.81 133 LEU A C 1
ATOM 1022 O O . LEU A 1 133 ? -0.305 10.209 -1.535 1.00 95.81 133 LEU A O 1
ATOM 1026 N N . ARG A 1 134 ? -0.139 9.049 0.385 1.00 91.75 134 ARG A N 1
ATOM 1027 C CA . ARG A 1 134 ? -0.038 10.220 1.271 1.00 91.75 134 ARG A CA 1
ATOM 1028 C C . ARG A 1 134 ? 1.334 10.278 1.918 1.00 91.75 134 ARG A C 1
ATOM 1030 O O . ARG A 1 134 ? 1.770 9.308 2.528 1.00 91.75 134 ARG A O 1
ATOM 1037 N N . ASP A 1 135 ? 1.957 11.445 1.839 1.00 91.38 135 ASP A N 1
ATOM 1038 C CA . ASP A 1 135 ? 3.138 11.761 2.630 1.00 91.38 135 ASP A CA 1
ATOM 1039 C C . ASP A 1 135 ? 2.720 12.209 4.039 1.00 91.38 135 ASP A C 1
ATOM 1041 O O . ASP A 1 135 ? 2.013 13.206 4.224 1.00 91.38 135 ASP A O 1
ATOM 1045 N N . LEU A 1 136 ? 3.139 11.428 5.033 1.00 90.12 136 LEU A N 1
ATOM 1046 C CA . LEU A 1 136 ? 2.946 11.697 6.454 1.00 90.12 136 LEU A CA 1
ATOM 1047 C C . LEU A 1 136 ? 4.285 11.657 7.218 1.00 90.12 136 LEU A C 1
ATOM 1049 O O . LEU A 1 136 ? 4.284 11.435 8.431 1.00 90.12 136 LEU A O 1
ATOM 1053 N N . ASP A 1 137 ? 5.422 11.870 6.539 1.00 88.00 137 ASP A N 1
ATOM 1054 C CA . ASP A 1 137 ? 6.759 11.935 7.153 1.00 88.00 137 ASP A CA 1
ATOM 1055 C C . ASP A 1 137 ? 6.957 13.250 7.918 1.00 88.00 137 ASP A C 1
ATOM 1057 O O . ASP A 1 137 ? 7.647 14.181 7.503 1.00 88.00 137 ASP A O 1
ATOM 1061 N N . ARG A 1 138 ? 6.291 13.345 9.067 1.00 87.00 138 ARG A N 1
ATOM 1062 C CA . ARG A 1 138 ? 6.376 14.480 9.985 1.00 87.00 138 ARG A CA 1
ATOM 1063 C C . ARG A 1 138 ? 6.327 14.024 11.436 1.00 87.00 138 ARG A C 1
ATOM 1065 O O . ARG A 1 138 ? 6.019 12.869 11.727 1.00 87.00 138 ARG A O 1
ATOM 1072 N N . ASP A 1 139 ? 6.686 14.918 12.355 1.00 85.19 139 ASP A N 1
ATOM 1073 C CA . ASP A 1 139 ? 6.645 14.619 13.790 1.00 85.19 139 ASP A CA 1
ATOM 1074 C C . ASP A 1 139 ? 5.208 14.274 14.210 1.00 85.19 139 ASP A C 1
ATOM 1076 O O . ASP A 1 139 ? 4.260 14.940 13.794 1.00 85.19 139 ASP A O 1
ATOM 1080 N N . VAL A 1 140 ? 5.034 13.257 15.061 1.00 86.44 140 VAL A N 1
ATOM 1081 C CA . VAL A 1 140 ? 3.715 12.853 15.575 1.00 86.44 140 VAL A CA 1
ATOM 1082 C C . VAL A 1 140 ? 2.901 14.000 16.165 1.00 86.44 140 VAL A C 1
ATOM 1084 O O . VAL A 1 140 ? 1.680 13.994 16.056 1.00 86.44 140 VAL A O 1
ATOM 1087 N N . LYS A 1 141 ? 3.545 15.010 16.757 1.00 87.19 141 LYS A N 1
ATOM 1088 C CA . LYS A 1 141 ? 2.860 16.187 17.316 1.00 87.19 141 LYS A CA 1
ATOM 1089 C C . LYS A 1 141 ? 2.138 17.017 16.251 1.00 87.19 141 LYS A C 1
ATOM 1091 O O . LYS A 1 141 ? 1.285 17.824 16.596 1.00 87.19 141 LYS A O 1
ATOM 1096 N N . GLN A 1 142 ? 2.500 16.840 14.982 1.00 90.12 142 GLN A N 1
ATOM 1097 C CA . GLN A 1 142 ? 1.904 17.499 13.821 1.00 90.12 142 GLN A CA 1
ATOM 1098 C C . GLN A 1 142 ? 0.869 16.610 13.110 1.00 90.12 142 GLN A C 1
ATOM 1100 O O . GLN A 1 142 ? 0.300 17.024 12.101 1.00 90.12 142 GLN A O 1
ATOM 1105 N N . LEU A 1 143 ? 0.650 15.379 13.585 1.00 91.19 143 LEU A N 1
ATOM 1106 C CA . LEU A 1 143 ? -0.354 14.465 13.048 1.00 91.19 143 LEU A CA 1
ATOM 1107 C C . LEU A 1 143 ? -1.646 14.592 13.856 1.00 91.19 143 LEU A C 1
ATOM 1109 O O . LEU A 1 143 ? -1.634 14.536 15.087 1.00 91.19 143 LEU A O 1
ATOM 1113 N N . LYS A 1 144 ? -2.775 14.720 13.161 1.00 94.25 144 LYS A N 1
ATOM 1114 C CA . LYS A 1 144 ? -4.093 14.787 13.794 1.00 94.25 144 LYS A CA 1
ATOM 1115 C C . LYS A 1 144 ? -4.666 13.387 14.030 1.00 94.25 144 LYS A C 1
ATOM 1117 O O . LYS A 1 144 ? -4.802 12.593 13.097 1.00 94.25 144 LYS A O 1
ATOM 1122 N N . GLU A 1 145 ? -5.009 13.075 15.280 1.00 92.38 145 GLU A N 1
ATOM 1123 C CA . GLU A 1 145 ? -5.633 11.796 15.652 1.00 92.38 145 GLU A CA 1
ATOM 1124 C C . GLU A 1 145 ? -6.975 11.608 14.928 1.00 92.38 145 GLU A C 1
ATOM 1126 O O . GLU A 1 145 ? -7.769 12.539 14.808 1.00 92.38 145 GLU A O 1
ATOM 1131 N N . GLY A 1 146 ? -7.191 10.408 14.384 1.00 89.81 146 GLY A N 1
ATOM 1132 C CA . GLY A 1 146 ? -8.361 10.061 13.572 1.00 89.81 146 GLY A CA 1
ATOM 1133 C C . GLY A 1 146 ? -8.239 10.414 12.083 1.00 89.81 146 GLY A C 1
ATOM 1134 O O . GLY A 1 146 ? -8.903 9.784 11.263 1.00 89.81 146 GLY A O 1
ATOM 1135 N N . GLU A 1 147 ? -7.355 11.341 11.707 1.00 93.50 147 GLU A N 1
ATOM 1136 C CA . GLU A 1 147 ? -7.186 11.791 10.313 1.00 93.50 147 GLU A CA 1
ATOM 1137 C C . GLU A 1 147 ? -5.843 11.370 9.699 1.00 93.50 147 GLU A C 1
ATOM 1139 O O . GLU A 1 147 ? -5.787 10.847 8.581 1.00 93.50 147 GLU A O 1
ATOM 1144 N N . ASP A 1 148 ? -4.760 11.584 10.442 1.00 94.38 148 ASP A N 1
ATOM 1145 C CA . ASP A 1 148 ? -3.389 11.273 10.037 1.00 94.38 148 ASP A CA 1
ATOM 1146 C C . ASP A 1 148 ? -2.793 10.115 10.833 1.00 94.38 148 ASP A C 1
ATOM 1148 O O . ASP A 1 148 ? -1.912 9.410 10.341 1.00 94.38 148 ASP A O 1
ATOM 1152 N N . ILE A 1 149 ? -3.257 9.919 12.069 1.00 94.19 149 ILE A N 1
ATOM 1153 C CA . ILE A 1 149 ? -2.718 8.914 12.979 1.00 94.19 149 ILE A CA 1
ATOM 1154 C C . ILE A 1 149 ? -3.830 8.168 13.708 1.00 94.19 149 ILE A C 1
ATOM 1156 O O . ILE A 1 149 ? -4.821 8.745 14.156 1.00 94.19 149 ILE A O 1
ATOM 1160 N N . THR A 1 150 ? -3.638 6.862 13.836 1.00 94.38 150 THR A N 1
ATOM 1161 C CA . THR A 1 150 ? -4.467 5.954 14.620 1.00 94.38 150 THR A CA 1
ATOM 1162 C C . THR A 1 150 ? -3.594 5.328 15.678 1.00 94.38 150 THR A C 1
ATOM 1164 O O . THR A 1 150 ? -2.580 4.695 15.387 1.00 94.38 150 THR A O 1
ATOM 1167 N N . TRP A 1 151 ? -3.976 5.510 16.926 1.00 92.69 151 TRP A N 1
ATOM 1168 C CA . TRP A 1 151 ? -3.200 4.999 18.029 1.00 92.69 151 TRP A CA 1
ATOM 1169 C C . TRP A 1 151 ? -3.763 3.690 18.555 1.00 92.69 151 TRP A C 1
ATOM 1171 O O . TRP A 1 151 ? -4.971 3.535 18.713 1.00 92.69 151 TRP A O 1
ATOM 1181 N N . VAL A 1 152 ? -2.860 2.781 18.898 1.00 90.62 152 VAL A N 1
ATOM 1182 C CA . VAL A 1 152 ? -3.197 1.466 19.433 1.00 90.62 152 VAL A CA 1
ATOM 1183 C C . VAL A 1 152 ? -2.460 1.262 20.744 1.00 90.62 152 VAL A C 1
ATOM 1185 O O . VAL A 1 152 ? -1.235 1.405 20.807 1.00 90.62 152 VAL A O 1
ATOM 1188 N N . ASP A 1 153 ? -3.204 0.925 21.792 1.00 91.50 153 ASP A N 1
ATOM 1189 C CA . ASP A 1 153 ? -2.627 0.564 23.081 1.00 91.50 153 ASP A CA 1
ATOM 1190 C C . ASP A 1 153 ? -1.939 -0.801 22.994 1.00 91.50 153 ASP A C 1
ATOM 1192 O O . ASP A 1 153 ? -2.361 -1.698 22.267 1.00 91.50 153 ASP A O 1
ATOM 1196 N N . CYS A 1 154 ? -0.856 -0.967 23.747 1.00 88.19 154 CYS A N 1
ATOM 1197 C CA . CYS A 1 154 ? -0.105 -2.215 23.836 1.00 88.19 154 CYS A CA 1
ATOM 1198 C C . CYS A 1 154 ? -0.229 -2.780 25.258 1.00 88.19 154 CYS A C 1
ATOM 1200 O O . CYS A 1 154 ? 0.651 -2.521 26.091 1.00 88.19 154 CYS A O 1
ATOM 1202 N N . PRO A 1 155 ? -1.298 -3.539 25.575 1.00 90.56 155 PRO A N 1
ATOM 1203 C CA . PRO A 1 155 ? -1.434 -4.194 26.871 1.00 90.56 155 PRO A CA 1
ATOM 1204 C C . PRO A 1 155 ? -0.212 -5.071 27.161 1.00 90.56 155 PRO A C 1
ATOM 1206 O O . PRO A 1 155 ? 0.209 -5.865 26.325 1.00 90.56 155 PRO A O 1
ATOM 1209 N N . GLY A 1 156 ? 0.409 -4.893 28.329 1.00 89.25 156 GLY A N 1
ATOM 1210 C CA . GLY A 1 156 ? 1.638 -5.615 28.685 1.00 89.25 156 GLY A CA 1
ATOM 1211 C C . GLY A 1 156 ? 2.894 -5.175 27.917 1.00 89.25 156 GLY A C 1
ATOM 1212 O O . GLY A 1 156 ? 3.949 -5.791 28.061 1.00 89.25 156 GLY A O 1
ATOM 1213 N N . GLY A 1 157 ? 2.824 -4.096 27.134 1.00 81.12 157 GLY A N 1
ATOM 1214 C CA . GLY A 1 157 ? 3.939 -3.602 26.338 1.00 81.12 157 GLY A CA 1
ATOM 1215 C C . GLY A 1 157 ? 5.190 -3.314 27.175 1.00 81.12 157 GLY A C 1
ATOM 1216 O O . GLY A 1 157 ? 5.174 -2.560 28.158 1.00 81.12 157 GLY A O 1
ATOM 1217 N N . VAL A 1 158 ? 6.306 -3.944 26.795 1.00 80.56 158 VAL A N 1
ATOM 1218 C CA . VAL A 1 158 ? 7.604 -3.779 27.470 1.00 80.56 158 VAL A CA 1
ATOM 1219 C C . VAL A 1 158 ? 8.299 -2.503 26.999 1.00 80.56 158 VAL A C 1
ATOM 1221 O O . VAL A 1 158 ? 8.801 -1.747 27.828 1.00 80.56 158 VAL A O 1
ATOM 1224 N N . VAL A 1 159 ? 8.277 -2.248 25.689 1.00 77.44 159 VAL A N 1
ATOM 1225 C CA . VAL A 1 159 ? 8.952 -1.105 25.053 1.00 77.44 159 VAL A CA 1
ATOM 1226 C C . VAL A 1 159 ? 7.997 0.082 24.906 1.00 77.44 159 VAL A C 1
ATOM 1228 O O . VAL A 1 159 ? 8.282 1.178 25.390 1.00 77.44 159 VAL A O 1
ATOM 1231 N N . PHE A 1 160 ? 6.827 -0.153 24.313 1.00 80.44 160 PHE A N 1
ATOM 1232 C CA . PHE A 1 160 ? 5.806 0.866 24.066 1.00 80.44 160 PHE A CA 1
ATOM 1233 C C . PHE A 1 160 ? 4.557 0.580 24.883 1.00 80.44 160 PHE A C 1
ATOM 1235 O O . PHE A 1 160 ? 4.150 -0.573 24.993 1.00 80.44 160 PHE A O 1
ATOM 1242 N N . LYS A 1 161 ? 3.943 1.627 25.443 1.00 85.56 161 LYS A N 1
ATOM 1243 C CA . LYS A 1 161 ? 2.598 1.520 26.033 1.00 85.56 161 LYS A CA 1
ATOM 1244 C C . LYS A 1 161 ? 1.497 1.727 24.991 1.00 85.56 161 LYS A C 1
ATOM 1246 O O . LYS A 1 161 ? 0.415 1.178 25.142 1.00 85.56 161 LYS A O 1
ATOM 1251 N N . ARG A 1 162 ? 1.796 2.507 23.951 1.00 88.25 162 ARG A N 1
ATOM 1252 C CA . ARG A 1 162 ? 0.922 2.839 22.822 1.00 88.25 162 ARG A CA 1
ATOM 1253 C C . ARG A 1 162 ? 1.797 3.057 21.589 1.00 88.25 162 ARG A C 1
ATOM 1255 O O . ARG A 1 162 ? 2.912 3.567 21.725 1.00 88.25 162 ARG A O 1
ATOM 1262 N N . ILE A 1 163 ? 1.308 2.678 20.414 1.00 88.81 163 ILE A N 1
ATOM 1263 C CA . ILE A 1 163 ? 1.976 2.886 19.123 1.00 88.81 163 ILE A CA 1
ATOM 1264 C C . ILE A 1 163 ? 1.049 3.711 18.237 1.00 88.81 163 ILE A C 1
ATOM 1266 O O . ILE A 1 163 ? -0.142 3.420 18.135 1.00 88.81 163 ILE A O 1
ATOM 1270 N N . GLY A 1 164 ? 1.595 4.752 17.615 1.00 91.56 164 GLY A N 1
ATOM 1271 C CA . GLY A 1 164 ? 0.892 5.549 16.619 1.00 91.56 164 GLY A CA 1
ATOM 1272 C C . GLY A 1 164 ? 1.142 4.997 15.220 1.00 91.56 164 GLY A C 1
ATOM 1273 O O . GLY A 1 164 ? 2.294 4.910 14.796 1.00 91.56 164 GLY A O 1
ATOM 1274 N N . TYR A 1 165 ? 0.081 4.630 14.511 1.00 93.19 165 TYR A N 1
ATOM 1275 C CA . TYR A 1 165 ? 0.115 4.171 13.125 1.00 93.19 165 TYR A CA 1
ATOM 1276 C C . TYR A 1 165 ? -0.433 5.242 12.187 1.00 93.19 165 TYR A C 1
ATOM 1278 O O . TYR A 1 165 ? -1.395 5.923 12.523 1.00 93.19 165 TYR A O 1
ATOM 1286 N N . LEU A 1 166 ? 0.141 5.373 10.997 1.00 94.31 166 LEU A N 1
ATOM 1287 C CA . LEU A 1 166 ? -0.350 6.282 9.967 1.00 94.31 166 LEU A CA 1
ATOM 1288 C C . LEU A 1 166 ? -1.754 5.872 9.509 1.00 94.31 166 LEU A C 1
ATOM 1290 O O . LEU A 1 166 ? -1.999 4.714 9.171 1.00 94.31 166 LEU A O 1
ATOM 1294 N N . ALA A 1 167 ? -2.692 6.813 9.489 1.00 94.06 167 ALA A N 1
ATOM 1295 C CA . ALA A 1 167 ? -4.045 6.545 9.029 1.00 94.06 167 ALA A CA 1
ATOM 1296 C C . ALA A 1 167 ? -4.050 6.132 7.537 1.00 94.06 167 ALA A C 1
ATOM 1298 O O . ALA A 1 167 ? -3.322 6.721 6.738 1.00 94.06 167 ALA A O 1
ATOM 1299 N N . PRO A 1 168 ? -4.871 5.140 7.141 1.00 95.56 168 PRO A N 1
ATOM 1300 C CA . PRO A 1 168 ? -5.969 4.572 7.920 1.00 95.56 168 PRO A CA 1
ATOM 1301 C C . PRO A 1 168 ? -5.647 3.198 8.549 1.00 95.56 168 PRO A C 1
ATOM 1303 O O . PRO A 1 168 ? -6.550 2.394 8.791 1.00 95.56 168 PRO A O 1
ATOM 1306 N N . VAL A 1 169 ? -4.369 2.908 8.827 1.00 94.81 169 VAL A N 1
ATOM 1307 C CA . VAL A 1 169 ? -3.950 1.678 9.525 1.00 94.81 169 VAL A CA 1
ATOM 1308 C C . VAL A 1 169 ? -4.684 1.569 10.865 1.00 94.81 169 VAL A C 1
ATOM 1310 O O . VAL A 1 169 ? -4.678 2.514 11.647 1.00 94.81 169 VAL A O 1
ATOM 1313 N N . ASN A 1 170 ? -5.290 0.408 11.136 1.00 93.44 170 ASN A N 1
ATOM 1314 C CA . ASN A 1 170 ? -6.065 0.107 12.351 1.00 93.44 170 ASN A CA 1
ATOM 1315 C C . ASN A 1 170 ? -7.314 0.984 12.584 1.00 93.44 170 ASN A C 1
ATOM 1317 O O . ASN A 1 170 ? -7.904 0.917 13.662 1.00 93.44 170 ASN A O 1
ATOM 1321 N N . GLN A 1 171 ? -7.743 1.793 11.609 1.00 95.44 171 GLN A N 1
ATOM 1322 C CA . GLN A 1 171 ? -9.054 2.447 11.671 1.00 95.44 171 GLN A CA 1
ATOM 1323 C C . GLN A 1 171 ? -10.193 1.437 11.457 1.00 95.44 171 GLN A C 1
ATOM 1325 O O . GLN A 1 171 ? -9.966 0.385 10.857 1.00 95.44 171 GLN A O 1
ATOM 1330 N N . PRO A 1 172 ? -11.431 1.760 11.877 1.00 95.00 172 PRO A N 1
ATOM 1331 C CA . PRO A 1 172 ? -12.603 0.985 11.490 1.00 95.00 172 PRO A CA 1
ATOM 1332 C C . PRO A 1 172 ? -12.716 0.832 9.969 1.00 95.00 172 PRO A C 1
ATOM 1334 O O . PRO A 1 172 ? -12.312 1.716 9.200 1.00 95.00 172 PRO A O 1
ATOM 1337 N N . ASP A 1 173 ? -13.279 -0.304 9.558 1.00 95.69 173 ASP A N 1
ATOM 1338 C CA . ASP A 1 173 ? -13.521 -0.661 8.161 1.00 95.69 173 ASP A CA 1
ATOM 1339 C C . ASP A 1 173 ? -12.255 -0.638 7.289 1.00 95.69 173 ASP A C 1
ATOM 1341 O O . ASP A 1 173 ? -12.297 -0.254 6.116 1.00 95.69 173 ASP A O 1
ATOM 1345 N N . THR A 1 174 ? -11.108 -1.032 7.854 1.00 95.56 174 THR A N 1
ATOM 1346 C CA . THR A 1 174 ? -9.862 -1.205 7.100 1.00 95.56 174 THR A CA 1
ATOM 1347 C C . THR A 1 174 ? -9.225 -2.566 7.315 1.00 95.56 174 THR A C 1
ATOM 1349 O O . THR A 1 174 ? -9.468 -3.253 8.307 1.00 95.56 174 THR A O 1
ATOM 1352 N N . TRP A 1 175 ? -8.384 -2.970 6.365 1.00 94.38 175 TRP A N 1
ATOM 1353 C CA . TRP A 1 175 ? -7.534 -4.145 6.515 1.00 94.38 175 TRP A CA 1
ATOM 1354 C C . TRP A 1 175 ? -6.188 -3.959 5.816 1.00 94.38 175 TRP A C 1
ATOM 1356 O O . TRP A 1 175 ? -6.050 -3.149 4.901 1.00 94.38 175 TRP A O 1
ATOM 1366 N N . LEU A 1 176 ? -5.180 -4.709 6.266 1.00 94.56 176 LEU A N 1
ATOM 1367 C CA . LEU A 1 176 ? -3.800 -4.590 5.801 1.00 94.56 176 LEU A CA 1
ATOM 1368 C C . LEU A 1 176 ? -3.463 -5.621 4.716 1.00 94.56 176 LEU A C 1
ATOM 1370 O O . LEU A 1 176 ? -3.386 -6.820 4.989 1.00 94.56 176 LEU A O 1
ATOM 1374 N N . LEU A 1 177 ? -3.123 -5.130 3.527 1.00 95.50 177 LEU A N 1
ATOM 1375 C CA . LEU A 1 177 ? -2.468 -5.871 2.457 1.00 95.50 177 LEU A CA 1
ATOM 1376 C C . LEU A 1 177 ? -0.953 -5.620 2.496 1.00 95.50 177 LEU A C 1
ATOM 1378 O O . LEU A 1 177 ? -0.442 -4.624 1.984 1.00 95.50 177 LEU A O 1
ATOM 1382 N N . ASN A 1 178 ? -0.212 -6.535 3.120 1.00 93.56 178 ASN A N 1
ATOM 1383 C CA . ASN A 1 178 ? 1.240 -6.430 3.270 1.00 93.56 178 ASN A CA 1
ATOM 1384 C C . ASN A 1 178 ? 1.977 -7.084 2.086 1.00 93.56 178 ASN A C 1
ATOM 1386 O O . ASN A 1 178 ? 2.154 -8.301 2.057 1.00 93.56 178 ASN A O 1
ATOM 1390 N N . VAL A 1 179 ? 2.443 -6.273 1.131 1.00 93.62 179 VAL A N 1
ATOM 1391 C CA . VAL A 1 179 ? 3.175 -6.721 -0.069 1.00 93.62 179 VAL A CA 1
ATOM 1392 C C . VAL A 1 179 ? 4.681 -6.593 0.172 1.00 93.62 179 VAL A C 1
ATOM 1394 O O . VAL A 1 179 ? 5.372 -5.721 -0.366 1.00 93.62 179 VAL A O 1
ATOM 1397 N N . ALA A 1 180 ? 5.190 -7.447 1.058 1.00 89.75 180 ALA A N 1
ATOM 1398 C CA . ALA A 1 180 ? 6.590 -7.431 1.461 1.00 89.75 180 ALA A CA 1
ATOM 1399 C C . ALA A 1 180 ? 7.512 -8.045 0.401 1.00 89.75 180 ALA A C 1
ATOM 1401 O O . ALA A 1 180 ? 7.179 -9.031 -0.256 1.00 89.75 180 ALA A O 1
ATOM 1402 N N . ARG A 1 181 ? 8.726 -7.501 0.299 1.00 87.44 181 ARG A N 1
ATOM 1403 C CA . ARG A 1 181 ? 9.793 -8.077 -0.515 1.00 87.44 181 ARG A CA 1
ATOM 1404 C C . ARG A 1 181 ? 10.634 -9.049 0.303 1.00 87.44 181 ARG A C 1
ATOM 1406 O O . ARG A 1 181 ? 11.138 -8.695 1.366 1.00 87.44 181 ARG A O 1
ATOM 1413 N N . TRP A 1 182 ? 10.849 -10.238 -0.250 1.00 87.44 182 TRP A N 1
ATOM 1414 C CA . TRP A 1 182 ? 11.818 -11.194 0.271 1.00 87.44 182 TRP A CA 1
ATOM 1415 C C . TRP A 1 182 ? 13.237 -10.752 -0.087 1.00 87.44 182 TRP A C 1
ATOM 1417 O O . TRP A 1 182 ? 13.655 -10.857 -1.240 1.00 87.44 182 TRP A O 1
ATOM 1427 N N . LYS A 1 183 ? 13.974 -10.231 0.897 1.00 83.38 183 LYS A N 1
ATOM 1428 C CA . LYS A 1 183 ? 15.375 -9.827 0.724 1.00 83.38 183 LYS A CA 1
ATOM 1429 C C . LYS A 1 183 ? 16.189 -10.014 1.996 1.00 83.38 183 LYS A C 1
ATOM 1431 O O . LYS A 1 183 ? 15.650 -10.002 3.101 1.00 83.38 183 LYS A O 1
ATOM 1436 N N . THR A 1 184 ? 17.501 -10.107 1.844 1.00 82.44 184 THR A N 1
ATOM 1437 C CA . THR A 1 184 ? 18.469 -10.038 2.943 1.00 82.44 184 THR A CA 1
ATOM 1438 C C . THR A 1 184 ? 18.936 -8.595 3.175 1.00 82.44 184 THR A C 1
ATOM 1440 O O . THR A 1 184 ? 18.775 -7.713 2.330 1.00 82.44 184 THR A O 1
ATOM 1443 N N . HIS A 1 185 ? 19.485 -8.332 4.357 1.00 79.56 185 HIS A N 1
ATOM 1444 C CA . HIS A 1 185 ? 20.319 -7.174 4.680 1.00 79.56 185 HIS A CA 1
ATOM 1445 C C . HIS A 1 185 ? 21.255 -7.536 5.843 1.00 79.56 185 HIS A C 1
ATOM 1447 O O . HIS A 1 185 ? 21.147 -8.621 6.410 1.00 79.56 185 HIS A O 1
ATOM 1453 N N . GLY A 1 186 ? 22.143 -6.623 6.246 1.00 75.88 186 GLY A N 1
ATOM 1454 C CA . GLY A 1 186 ? 23.167 -6.897 7.265 1.00 75.88 186 GLY A CA 1
ATOM 1455 C C . GLY A 1 186 ? 22.667 -7.357 8.646 1.00 75.88 186 GLY A C 1
ATOM 1456 O O . GLY A 1 186 ? 23.471 -7.846 9.424 1.00 75.88 186 GLY A O 1
ATOM 1457 N N . MET A 1 187 ? 21.367 -7.240 8.959 1.00 78.94 187 MET A N 1
ATOM 1458 C CA . MET A 1 187 ? 20.781 -7.752 10.215 1.00 78.94 187 MET A CA 1
ATOM 1459 C C . MET A 1 187 ? 19.838 -8.951 9.998 1.00 78.94 187 MET A C 1
ATOM 1461 O O . MET A 1 187 ? 19.051 -9.276 10.882 1.00 78.94 187 MET A O 1
ATOM 1465 N N . GLY A 1 188 ? 19.878 -9.589 8.823 1.00 82.25 188 GLY A N 1
ATOM 1466 C CA . GLY A 1 188 ? 19.098 -10.788 8.506 1.00 82.25 188 GLY A CA 1
ATOM 1467 C C . GLY A 1 188 ? 18.098 -10.599 7.364 1.00 82.25 188 GLY A C 1
ATOM 1468 O O . GLY A 1 188 ? 18.350 -9.889 6.390 1.00 82.25 188 GLY A O 1
ATOM 1469 N N . LEU A 1 189 ? 16.956 -11.282 7.454 1.00 82.88 189 LEU A N 1
ATOM 1470 C CA . LEU A 1 189 ? 15.917 -11.266 6.424 1.00 82.88 189 LEU A CA 1
ATOM 1471 C C . LEU A 1 189 ? 14.916 -10.128 6.660 1.00 82.88 189 LEU A C 1
ATOM 1473 O O . LEU A 1 189 ? 14.348 -9.977 7.740 1.00 82.88 189 LEU A O 1
ATOM 1477 N N . THR A 1 190 ? 14.645 -9.348 5.616 1.00 71.56 190 THR A N 1
ATOM 1478 C CA . THR A 1 190 ? 13.471 -8.474 5.557 1.00 71.56 190 THR A CA 1
ATOM 1479 C C . THR A 1 190 ? 12.279 -9.315 5.112 1.00 71.56 190 THR A C 1
ATOM 1481 O O . THR A 1 190 ? 12.276 -9.848 4.007 1.00 71.56 190 THR A O 1
ATOM 1484 N N . LEU A 1 191 ? 11.286 -9.443 5.990 1.00 80.94 191 LEU A N 1
ATOM 1485 C CA . LEU A 1 191 ? 10.047 -10.196 5.775 1.00 80.94 191 LEU A CA 1
ATOM 1486 C C . LEU A 1 191 ? 8.836 -9.324 6.147 1.00 80.94 191 LEU A C 1
ATOM 1488 O O . LEU A 1 191 ? 8.988 -8.150 6.492 1.00 80.94 191 LEU A O 1
ATOM 1492 N N . CYS A 1 192 ? 7.633 -9.902 6.134 1.00 85.00 192 CYS A N 1
ATOM 1493 C CA . CYS A 1 192 ? 6.374 -9.197 6.390 1.00 85.00 192 CYS A CA 1
ATOM 1494 C C . CYS A 1 192 ? 6.383 -8.346 7.671 1.00 85.00 192 CYS A C 1
ATOM 1496 O O . CYS A 1 192 ? 5.918 -7.209 7.637 1.00 85.00 192 CYS A O 1
ATOM 1498 N N . CYS A 1 193 ? 6.953 -8.848 8.773 1.00 84.31 193 CYS A N 1
ATOM 1499 C CA . CYS A 1 193 ? 6.999 -8.111 10.041 1.00 84.31 193 CYS A CA 1
ATOM 1500 C C . CYS A 1 193 ? 7.870 -6.853 9.950 1.00 84.31 193 CYS A C 1
ATOM 1502 O O . CYS A 1 193 ? 7.479 -5.796 10.431 1.00 84.31 193 CYS A O 1
ATOM 1504 N N . LYS A 1 194 ? 9.031 -6.938 9.286 1.00 83.81 194 LYS A N 1
ATOM 1505 C CA . LYS A 1 194 ? 9.903 -5.771 9.094 1.00 83.81 194 LYS A CA 1
ATOM 1506 C C . LYS A 1 194 ? 9.235 -4.729 8.201 1.00 83.81 194 LYS A C 1
ATOM 1508 O O . LYS A 1 194 ? 9.378 -3.538 8.450 1.00 83.81 194 LYS A O 1
ATOM 1513 N N . ASN A 1 195 ? 8.471 -5.171 7.203 1.00 88.38 195 ASN A N 1
ATOM 1514 C CA . ASN A 1 195 ? 7.785 -4.262 6.293 1.00 88.38 195 ASN A CA 1
ATOM 1515 C C . ASN A 1 195 ? 6.764 -3.357 7.010 1.00 88.38 195 ASN A C 1
ATOM 1517 O O . ASN A 1 195 ? 6.563 -2.214 6.611 1.00 88.38 195 ASN A O 1
ATOM 1521 N N . GLN A 1 196 ? 6.160 -3.826 8.105 1.00 89.31 196 GLN A N 1
ATOM 1522 C CA . GLN A 1 196 ? 5.179 -3.049 8.869 1.00 89.31 196 GLN A CA 1
ATOM 1523 C C . GLN A 1 196 ? 5.767 -1.811 9.563 1.00 89.31 196 GLN A C 1
ATOM 1525 O O . GLN A 1 196 ? 5.017 -0.902 9.902 1.00 89.31 196 GLN A O 1
ATOM 1530 N N . GLN A 1 197 ? 7.092 -1.739 9.733 1.00 86.56 197 GLN A N 1
ATOM 1531 C CA . GLN A 1 197 ? 7.778 -0.622 10.388 1.00 86.56 197 GLN A CA 1
ATOM 1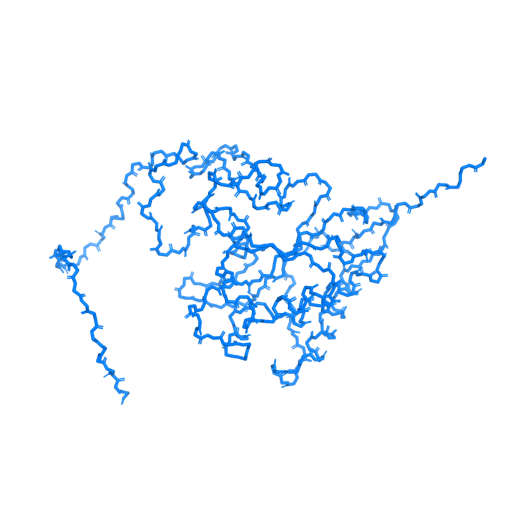532 C C . GLN A 1 197 ? 7.424 0.736 9.761 1.00 86.56 197 GLN A C 1
ATOM 1534 O O . GLN A 1 197 ? 7.188 1.698 10.486 1.00 86.56 197 GLN A O 1
ATOM 1539 N N . GLY A 1 198 ? 7.315 0.790 8.430 1.00 87.75 198 GLY A N 1
ATOM 1540 C CA . GLY A 1 198 ? 6.966 2.000 7.676 1.00 87.75 198 GLY A CA 1
ATOM 1541 C C . GLY A 1 198 ? 5.533 2.507 7.868 1.00 87.75 198 GLY A C 1
ATOM 1542 O O . GLY A 1 198 ? 5.177 3.527 7.296 1.00 87.75 198 GLY A O 1
ATOM 1543 N N . MET A 1 199 ? 4.695 1.799 8.633 1.00 91.31 199 MET A N 1
ATOM 1544 C CA . MET A 1 199 ? 3.338 2.244 8.979 1.00 91.31 199 MET A CA 1
ATOM 1545 C C . MET A 1 199 ? 3.275 2.958 10.327 1.00 91.31 199 MET A C 1
ATOM 1547 O O . MET A 1 199 ? 2.255 3.562 10.642 1.00 91.31 199 MET A O 1
ATOM 1551 N N . CYS A 1 200 ? 4.313 2.853 11.154 1.00 90.69 200 CYS A N 1
ATOM 1552 C CA . CYS A 1 200 ? 4.367 3.576 12.416 1.00 90.69 200 CYS A CA 1
ATOM 1553 C C . CYS A 1 200 ? 4.695 5.044 12.137 1.00 90.69 200 CYS A C 1
ATOM 1555 O O . CYS A 1 200 ? 5.522 5.329 11.273 1.00 90.69 200 CYS A O 1
ATOM 1557 N N . ALA A 1 201 ? 4.089 5.962 12.884 1.00 89.50 201 ALA A N 1
ATOM 1558 C CA . ALA A 1 201 ? 4.426 7.379 12.841 1.00 89.50 201 ALA A CA 1
ATOM 1559 C C . ALA A 1 201 ? 5.828 7.633 13.419 1.00 89.50 201 ALA A C 1
ATOM 1561 O O . ALA A 1 201 ? 6.319 6.873 14.265 1.00 89.50 201 ALA A O 1
ATOM 1562 N N . ASN A 1 202 ? 6.460 8.734 13.017 1.00 83.25 202 ASN A N 1
ATOM 1563 C CA . ASN A 1 202 ? 7.697 9.171 13.651 1.00 83.25 202 ASN A CA 1
ATOM 1564 C C . ASN A 1 202 ? 7.450 9.546 15.121 1.00 83.25 202 ASN A C 1
ATOM 1566 O O . ASN A 1 202 ? 6.441 10.176 15.428 1.00 83.25 202 ASN A O 1
ATOM 1570 N N . PRO A 1 203 ? 8.375 9.221 16.042 1.00 74.12 203 PRO A N 1
ATOM 1571 C CA . PRO A 1 203 ? 9.672 8.577 15.812 1.00 74.12 203 PRO A CA 1
ATOM 1572 C C . PRO A 1 203 ? 9.657 7.040 15.975 1.00 74.12 203 PRO A C 1
ATOM 1574 O O . PRO A 1 203 ? 10.721 6.418 15.996 1.00 74.12 203 PRO A O 1
ATOM 1577 N N . TRP A 1 204 ? 8.494 6.387 16.108 1.00 73.75 204 TRP A N 1
ATOM 1578 C CA . TRP A 1 204 ? 8.409 4.926 16.319 1.00 73.75 204 TRP A CA 1
ATOM 1579 C C . TRP A 1 204 ? 8.794 4.100 15.093 1.00 73.75 204 TRP A C 1
ATOM 1581 O O . TRP A 1 204 ? 9.194 2.945 15.232 1.00 73.75 204 TRP A O 1
ATOM 1591 N N . THR A 1 205 ? 8.745 4.689 13.900 1.00 65.00 205 THR A N 1
ATOM 1592 C CA . THR A 1 205 ? 9.212 4.086 12.643 1.00 65.00 205 THR A CA 1
ATOM 1593 C C . THR A 1 205 ? 10.679 3.651 12.703 1.00 65.00 205 THR A C 1
ATOM 1595 O O . THR A 1 205 ? 11.123 2.888 11.860 1.00 65.00 205 THR A O 1
ATOM 1598 N N . LEU A 1 206 ? 11.471 4.081 13.692 1.00 58.12 206 LEU A N 1
ATOM 1599 C CA . LEU A 1 206 ? 12.925 3.879 13.735 1.00 58.12 206 LEU A CA 1
ATOM 1600 C C . LEU A 1 206 ? 13.395 2.654 14.536 1.00 58.12 206 LEU A C 1
ATOM 1602 O O . LEU A 1 206 ? 14.602 2.472 14.711 1.00 58.12 206 LEU A O 1
ATOM 1606 N N . VAL A 1 207 ? 12.494 1.775 14.985 1.00 49.72 207 VAL A N 1
ATOM 1607 C CA . VAL A 1 207 ? 12.863 0.529 15.688 1.00 49.72 207 VAL A CA 1
ATOM 1608 C C . VAL A 1 207 ? 13.508 -0.465 14.709 1.00 49.72 207 VAL A C 1
ATOM 1610 O O . VAL A 1 207 ? 12.864 -1.348 14.152 1.00 49.72 207 VAL A O 1
ATOM 1613 N N . GLY A 1 208 ? 14.805 -0.270 14.453 1.00 45.16 208 GLY A N 1
ATOM 1614 C CA . GLY A 1 208 ? 15.625 -1.043 13.513 1.00 45.16 208 GLY A CA 1
ATOM 1615 C C . GLY A 1 208 ? 16.517 -0.201 12.589 1.00 45.16 208 GLY A C 1
ATOM 1616 O O . GLY A 1 208 ? 17.208 -0.780 11.754 1.00 45.16 208 GLY A O 1
ATOM 1617 N N . GLY A 1 209 ? 16.496 1.133 12.703 1.00 40.25 209 GLY A N 1
ATOM 1618 C CA . GLY A 1 209 ? 17.410 2.060 12.025 1.00 40.25 209 GLY A CA 1
ATOM 1619 C C . GLY A 1 209 ? 18.332 2.769 13.023 1.00 40.25 209 GLY A C 1
ATOM 1620 O O . GLY A 1 209 ? 17.996 2.921 14.193 1.00 40.25 209 GLY A O 1
ATOM 1621 N N . THR A 1 210 ? 19.500 3.219 12.570 1.00 33.62 210 THR A N 1
ATOM 1622 C CA . THR A 1 210 ? 20.612 3.811 13.347 1.00 33.62 210 THR A CA 1
ATOM 1623 C C . THR A 1 210 ? 20.329 5.172 14.022 1.00 33.62 210 THR A C 1
ATOM 1625 O O . THR A 1 210 ? 21.258 5.911 14.338 1.00 33.62 210 THR A O 1
ATOM 1628 N N . ARG A 1 211 ? 19.067 5.522 14.303 1.00 36.69 211 ARG A N 1
ATOM 1629 C CA . ARG A 1 211 ? 18.673 6.740 15.043 1.00 36.69 211 ARG A CA 1
ATOM 1630 C C . ARG A 1 211 ? 17.978 6.416 16.374 1.00 36.69 211 ARG A C 1
ATOM 1632 O O . ARG A 1 211 ? 16.957 6.994 16.719 1.00 36.69 211 ARG A O 1
ATOM 1639 N N . THR A 1 212 ? 18.541 5.494 17.147 1.00 35.66 212 THR A N 1
ATOM 1640 C CA . THR A 1 212 ? 18.010 5.015 18.438 1.00 35.66 212 THR A CA 1
ATOM 1641 C C . THR A 1 212 ? 18.213 5.958 19.637 1.00 35.66 212 THR A C 1
ATOM 1643 O O . THR A 1 212 ? 18.014 5.541 20.775 1.00 35.66 212 THR A O 1
ATOM 1646 N N . TRP A 1 213 ? 18.566 7.232 19.446 1.00 34.72 213 TRP A N 1
ATOM 1647 C CA . TRP A 1 213 ? 19.074 8.053 20.559 1.00 34.72 213 TRP A CA 1
ATOM 1648 C C . TRP A 1 213 ? 18.067 9.004 21.233 1.00 34.72 213 TRP A C 1
ATOM 1650 O O . TRP A 1 213 ? 18.386 9.536 22.292 1.00 34.72 213 TRP A O 1
ATOM 1660 N N . GLU A 1 214 ? 16.832 9.145 20.732 1.00 36.84 214 GLU A N 1
ATOM 1661 C CA . GLU A 1 214 ? 15.838 10.087 21.300 1.00 36.84 214 GLU A CA 1
ATOM 1662 C C . GLU A 1 214 ? 14.503 9.469 21.754 1.00 36.84 214 GLU A C 1
ATOM 1664 O O . GLU A 1 214 ? 13.555 10.180 22.083 1.00 36.84 214 GLU A O 1
ATOM 1669 N N . LEU A 1 215 ? 14.424 8.145 21.927 1.00 44.41 215 LEU A N 1
ATOM 1670 C CA . LEU A 1 215 ? 13.255 7.508 22.567 1.00 44.41 215 LEU A CA 1
ATOM 1671 C C . LEU A 1 215 ? 13.036 7.953 24.034 1.00 44.41 215 LEU A C 1
ATOM 1673 O O . LEU A 1 215 ? 11.995 7.669 24.622 1.00 44.41 215 LEU A O 1
ATOM 1677 N N . ARG A 1 216 ? 13.996 8.675 24.634 1.00 38.19 216 ARG A N 1
ATOM 1678 C CA . ARG A 1 216 ? 13.962 9.134 26.035 1.00 38.19 216 ARG A CA 1
ATOM 1679 C C . ARG A 1 216 ? 12.984 10.274 26.333 1.00 38.19 216 ARG A C 1
ATOM 1681 O O . ARG A 1 216 ? 12.781 10.552 27.513 1.00 38.19 216 ARG A O 1
ATOM 1688 N N . LEU A 1 217 ? 12.389 10.922 25.331 1.00 40.50 217 LEU A N 1
ATOM 1689 C CA . LEU A 1 217 ? 11.613 12.154 25.542 1.00 40.50 217 LEU A CA 1
ATOM 1690 C C . LEU A 1 217 ? 10.116 12.047 25.231 1.00 40.50 217 LEU A C 1
ATOM 1692 O O . LEU A 1 217 ? 9.402 13.037 25.377 1.00 40.50 217 LEU A O 1
ATOM 1696 N N . LEU A 1 218 ? 9.607 10.872 24.850 1.00 48.62 218 LEU A N 1
ATOM 1697 C CA . LEU A 1 218 ? 8.177 10.714 24.587 1.00 48.62 218 LEU A CA 1
ATOM 1698 C C . LEU A 1 218 ? 7.440 10.106 25.786 1.00 48.62 218 LEU A C 1
ATOM 1700 O O . LEU A 1 218 ? 7.865 9.060 26.281 1.00 48.62 218 LEU A O 1
ATOM 1704 N N . PRO A 1 219 ? 6.290 10.674 26.207 1.00 52.50 219 PRO A N 1
ATOM 1705 C CA . PRO A 1 219 ? 5.497 10.157 27.331 1.00 52.50 219 PRO A CA 1
ATOM 1706 C C . PRO A 1 219 ? 4.954 8.731 27.095 1.00 52.50 219 PRO A C 1
ATOM 1708 O O . PRO A 1 219 ? 4.441 8.095 28.013 1.00 52.50 219 PRO A O 1
ATOM 1711 N N . TYR A 1 220 ? 5.101 8.211 25.873 1.00 50.38 220 TYR A N 1
ATOM 1712 C CA . TYR A 1 220 ? 4.581 6.924 25.406 1.00 50.38 220 TYR A CA 1
ATOM 1713 C C . TYR A 1 220 ? 5.595 5.766 25.460 1.00 50.38 220 TYR A C 1
ATOM 1715 O O . TYR A 1 220 ? 5.214 4.600 25.316 1.00 50.38 220 TYR A O 1
ATOM 1723 N N . CYS A 1 221 ? 6.878 6.064 25.690 1.00 44.59 221 CYS A N 1
ATOM 1724 C CA . CYS A 1 221 ? 7.920 5.063 25.912 1.00 44.59 221 CYS A CA 1
ATOM 1725 C C . CYS A 1 221 ? 8.156 4.905 27.420 1.00 44.59 221 CYS A C 1
ATOM 1727 O O . CYS A 1 221 ? 8.166 5.890 28.161 1.00 44.59 221 CYS A O 1
ATOM 1729 N N . LYS A 1 222 ? 8.373 3.678 27.917 1.00 45.22 222 LYS A N 1
ATOM 1730 C CA . LYS A 1 222 ? 8.872 3.533 29.297 1.00 45.22 222 LYS A CA 1
ATOM 1731 C C . LYS A 1 222 ? 10.240 4.221 29.376 1.00 45.22 222 LYS A C 1
ATOM 1733 O O . LYS A 1 222 ? 11.032 4.091 28.444 1.00 45.22 222 LYS A O 1
ATOM 1738 N N . ARG A 1 223 ? 10.541 4.923 30.481 1.00 40.88 223 ARG A N 1
ATOM 1739 C CA . ARG A 1 223 ? 11.914 5.365 30.791 1.00 40.88 223 ARG A CA 1
ATOM 1740 C C . ARG A 1 223 ? 12.794 4.119 30.834 1.00 40.88 223 ARG A C 1
ATOM 1742 O O . ARG A 1 223 ? 12.871 3.444 31.857 1.00 40.88 223 ARG A O 1
ATOM 1749 N N . THR A 1 224 ? 13.435 3.780 29.725 1.00 38.22 224 THR A N 1
ATOM 1750 C CA . THR A 1 224 ? 14.420 2.709 29.705 1.00 38.22 224 THR A CA 1
ATOM 1751 C C . THR A 1 224 ? 15.623 3.220 30.484 1.00 38.22 224 THR A C 1
ATOM 1753 O O . THR A 1 224 ? 16.357 4.090 30.001 1.00 38.22 224 THR A O 1
ATOM 1756 N N . LYS A 1 225 ? 15.831 2.690 31.699 1.00 32.88 225 LYS A N 1
ATOM 1757 C CA . LYS A 1 225 ? 17.179 2.624 32.274 1.00 32.88 225 LYS A CA 1
ATOM 1758 C C . LYS A 1 225 ? 18.079 2.092 31.165 1.00 32.88 225 LYS A C 1
ATOM 1760 O O . LYS A 1 225 ? 17.723 1.115 30.512 1.00 32.88 225 LYS A O 1
ATOM 1765 N N . THR A 1 226 ? 19.168 2.803 30.905 1.00 32.00 226 THR A N 1
ATOM 1766 C CA . THR A 1 226 ? 20.186 2.465 29.914 1.00 32.00 226 THR A CA 1
ATOM 1767 C C . THR A 1 226 ? 20.414 0.953 29.901 1.00 32.00 226 THR A C 1
ATOM 1769 O O . THR A 1 226 ? 20.962 0.417 30.861 1.00 32.00 226 THR A O 1
ATOM 1772 N N . ILE A 1 227 ? 19.978 0.261 28.847 1.00 30.41 227 ILE A N 1
ATOM 1773 C CA . ILE A 1 227 ? 20.441 -1.100 28.588 1.00 30.41 227 ILE A CA 1
ATOM 1774 C C . ILE A 1 227 ? 21.875 -0.904 28.106 1.00 30.41 227 ILE A C 1
ATOM 1776 O O . ILE A 1 227 ? 22.106 -0.556 26.950 1.00 30.41 227 ILE A O 1
ATOM 1780 N N . ARG A 1 228 ? 22.840 -0.991 29.027 1.00 24.80 228 ARG A N 1
ATOM 1781 C CA . ARG A 1 228 ? 24.235 -1.182 28.635 1.00 24.80 228 ARG A CA 1
ATOM 1782 C C . ARG A 1 228 ? 24.277 -2.560 27.987 1.00 24.80 228 ARG A C 1
ATOM 1784 O O . ARG A 1 228 ? 23.979 -3.543 28.661 1.00 24.80 228 ARG A O 1
ATOM 1791 N N . CYS A 1 229 ? 24.619 -2.635 26.703 1.00 24.28 229 CYS A N 1
ATOM 1792 C CA . CYS A 1 229 ? 25.229 -3.858 26.204 1.00 24.28 229 CYS A CA 1
ATOM 1793 C C . CYS A 1 229 ? 26.435 -4.114 27.108 1.00 24.28 229 CYS A C 1
ATOM 1795 O O . CYS A 1 229 ? 27.319 -3.263 27.204 1.00 24.28 229 CYS A O 1
ATOM 1797 N N . ALA A 1 230 ? 26.414 -5.221 27.844 1.00 26.30 230 ALA A N 1
ATOM 1798 C CA . ALA A 1 230 ? 27.606 -5.705 28.505 1.00 26.30 230 ALA A CA 1
ATOM 1799 C C . ALA A 1 230 ? 28.593 -6.064 27.390 1.00 26.30 230 ALA A C 1
ATOM 1801 O O . ALA A 1 230 ? 28.401 -7.042 26.671 1.00 26.30 230 ALA A O 1
ATOM 1802 N N . GLU A 1 231 ? 29.588 -5.205 27.197 1.00 28.19 231 GLU A N 1
ATOM 1803 C CA . GLU A 1 231 ? 30.788 -5.517 26.439 1.00 28.19 231 GLU A CA 1
ATOM 1804 C C . GLU A 1 231 ? 31.447 -6.722 27.114 1.00 28.19 231 GLU A C 1
ATOM 1806 O O . GLU A 1 231 ? 32.029 -6.610 28.191 1.00 28.19 231 GLU A O 1
ATOM 1811 N N . SER A 1 232 ? 31.340 -7.898 26.502 1.00 30.84 232 SER A N 1
ATOM 1812 C CA . SER A 1 232 ? 32.278 -8.975 26.781 1.00 30.84 232 SER A CA 1
ATOM 1813 C C . SER A 1 232 ? 33.602 -8.618 26.101 1.00 30.84 232 SER A C 1
ATOM 1815 O O . SER A 1 232 ? 33.769 -8.845 24.908 1.00 30.84 232 SER A O 1
ATOM 1817 N N . ASN A 1 233 ? 34.483 -8.003 26.893 1.00 30.66 233 ASN A N 1
ATOM 1818 C CA . ASN A 1 233 ? 35.947 -8.033 26.851 1.00 30.66 233 ASN A CA 1
ATOM 1819 C C . ASN A 1 233 ? 36.643 -7.967 25.478 1.00 30.66 233 ASN A C 1
ATOM 1821 O O . ASN A 1 233 ? 36.766 -8.977 24.790 1.00 30.66 233 ASN A O 1
ATOM 1825 N N . GLY A 1 234 ? 37.262 -6.818 25.173 1.00 25.83 234 GLY A N 1
ATOM 1826 C CA . GLY A 1 234 ? 38.315 -6.761 24.153 1.00 25.83 234 GLY A CA 1
ATOM 1827 C C . GLY A 1 234 ? 38.721 -5.369 23.664 1.00 25.83 234 GLY A C 1
ATOM 1828 O O . GLY A 1 234 ? 38.485 -5.050 22.512 1.00 25.83 234 GLY A O 1
ATOM 1829 N N . CYS A 1 235 ? 39.376 -4.590 24.529 1.00 24.83 235 CYS A N 1
ATOM 1830 C CA . CYS A 1 235 ? 40.358 -3.537 24.214 1.00 24.83 235 CYS A CA 1
ATOM 1831 C C . CYS A 1 235 ? 39.996 -2.319 23.317 1.00 24.83 235 CYS A C 1
ATOM 1833 O O . CYS A 1 235 ? 39.949 -2.391 22.097 1.00 24.83 235 CYS A O 1
ATOM 1835 N N . ALA A 1 236 ? 40.035 -1.161 23.996 1.00 26.92 236 ALA A N 1
ATOM 1836 C CA . ALA A 1 236 ? 40.653 0.118 23.606 1.00 26.92 236 ALA A CA 1
ATOM 1837 C C . ALA A 1 236 ? 39.908 1.100 22.673 1.00 26.92 236 ALA A C 1
ATOM 1839 O O . ALA A 1 236 ? 39.769 0.892 21.473 1.00 26.92 236 ALA A O 1
ATOM 1840 N N . GLY A 1 237 ? 39.608 2.285 23.232 1.00 24.84 237 GLY A N 1
ATOM 1841 C CA . GLY A 1 237 ? 39.566 3.545 22.480 1.00 24.84 237 GLY A CA 1
ATOM 1842 C C . GLY A 1 237 ? 38.383 4.462 22.790 1.00 24.84 237 GLY A C 1
ATOM 1843 O O . GLY A 1 237 ? 37.416 4.508 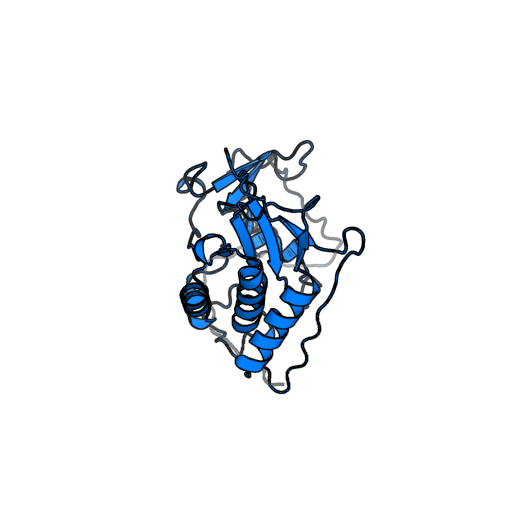22.038 1.00 24.84 237 GLY A O 1
ATOM 1844 N N . VAL A 1 238 ? 38.481 5.261 23.855 1.00 26.27 238 VAL A N 1
ATOM 1845 C CA . VAL A 1 238 ? 37.605 6.423 24.084 1.00 26.27 238 VAL A CA 1
ATOM 1846 C C . VAL A 1 238 ? 37.795 7.420 22.935 1.00 26.27 238 VAL A C 1
ATOM 1848 O O . VAL A 1 238 ? 38.876 7.982 22.791 1.00 26.27 238 VAL A O 1
ATOM 1851 N N . PHE A 1 239 ? 36.750 7.688 22.147 1.00 23.17 239 PHE A N 1
ATOM 1852 C CA . PHE A 1 239 ? 36.724 8.822 21.218 1.00 23.17 239 PHE A CA 1
ATOM 1853 C C . PHE A 1 239 ? 35.550 9.752 21.527 1.00 23.17 239 PHE A C 1
ATOM 1855 O O . PHE A 1 239 ? 34.390 9.481 21.218 1.00 23.17 239 PHE A O 1
ATOM 1862 N N . VAL A 1 240 ? 35.884 10.895 22.126 1.00 30.62 240 VAL A N 1
ATOM 1863 C CA . VAL A 1 240 ? 35.022 12.074 22.235 1.00 30.62 240 VAL A CA 1
ATOM 1864 C C . VAL A 1 240 ? 34.970 12.737 20.854 1.00 30.62 240 VAL A C 1
ATOM 1866 O O . VAL A 1 240 ? 35.924 13.379 20.418 1.00 30.62 240 VAL A O 1
ATOM 1869 N N . GLY A 1 241 ? 33.872 12.548 20.122 1.00 25.73 241 GLY A N 1
ATOM 1870 C CA . GLY A 1 241 ? 33.721 13.051 18.755 1.00 25.73 241 GLY A CA 1
ATOM 1871 C C . GLY A 1 241 ? 33.292 14.520 18.681 1.00 25.73 241 GLY A C 1
ATOM 1872 O O . GLY A 1 241 ? 32.099 14.815 18.659 1.00 25.73 241 GLY A O 1
ATOM 1873 N N . LYS A 1 242 ? 34.257 15.442 18.552 1.00 24.77 242 LYS A N 1
ATOM 1874 C CA . LYS A 1 242 ? 34.050 16.753 17.901 1.00 24.77 242 LYS A CA 1
ATOM 1875 C C . LYS A 1 242 ? 33.863 16.536 16.390 1.00 24.77 242 LYS A C 1
ATOM 1877 O O . LYS A 1 242 ? 34.588 15.752 15.784 1.00 24.77 242 LYS A O 1
ATOM 1882 N N . ARG A 1 243 ? 32.915 17.260 15.778 1.00 33.38 243 ARG A N 1
ATOM 1883 C CA . ARG A 1 243 ? 32.684 17.313 14.318 1.00 33.38 243 ARG A CA 1
ATOM 1884 C C . ARG A 1 243 ? 33.992 17.557 13.556 1.00 33.38 243 ARG A C 1
ATOM 1886 O O . ARG A 1 243 ? 34.590 18.616 13.732 1.00 33.38 243 ARG A O 1
ATOM 1893 N N . ARG A 1 244 ? 34.351 16.662 12.631 1.00 28.11 244 ARG A N 1
ATOM 1894 C CA . ARG A 1 244 ? 35.147 16.997 11.439 1.00 28.11 244 ARG A CA 1
ATOM 1895 C C . ARG A 1 244 ? 34.667 16.212 10.216 1.00 28.11 244 ARG A C 1
ATOM 1897 O O . ARG A 1 244 ? 34.217 15.074 10.322 1.00 28.11 244 ARG A O 1
ATOM 1904 N N . SER A 1 245 ? 34.716 16.914 9.090 1.00 30.62 245 SER A N 1
ATOM 1905 C CA . SER A 1 245 ? 34.387 16.511 7.725 1.00 30.62 245 SER A CA 1
ATOM 1906 C C . SER A 1 245 ? 35.098 15.224 7.301 1.00 30.62 245 SER A C 1
ATOM 1908 O O . SER A 1 245 ? 36.258 15.006 7.642 1.00 30.62 245 SER A O 1
ATOM 1910 N N . ARG A 1 246 ? 34.404 14.374 6.535 1.00 29.28 246 ARG A N 1
ATOM 1911 C CA . ARG A 1 246 ? 34.978 13.167 5.927 1.00 29.28 246 ARG A CA 1
ATOM 1912 C C . ARG A 1 246 ? 35.305 13.427 4.460 1.00 29.28 246 ARG A C 1
ATOM 1914 O O . ARG A 1 246 ? 34.399 13.595 3.651 1.00 29.28 246 ARG A O 1
ATOM 1921 N N . SER A 1 247 ? 36.592 13.433 4.142 1.00 25.88 247 SER A N 1
ATOM 1922 C CA . SER A 1 247 ? 37.127 13.098 2.823 1.00 25.88 247 SER A CA 1
ATOM 1923 C C . SER A 1 247 ? 37.144 11.570 2.668 1.00 25.88 247 SER A C 1
ATOM 1925 O O . SER A 1 247 ? 37.419 10.846 3.625 1.00 25.88 247 SER A O 1
ATOM 1927 N N . TYR A 1 248 ? 36.793 11.080 1.478 1.00 27.52 248 TYR A N 1
ATOM 1928 C CA . TYR A 1 248 ? 36.789 9.656 1.136 1.00 27.52 248 TYR A CA 1
ATOM 1929 C C . TYR A 1 248 ? 38.155 9.242 0.581 1.00 27.52 248 TYR A C 1
ATOM 1931 O O . TYR A 1 248 ? 38.634 9.853 -0.372 1.00 27.52 248 TYR A O 1
ATOM 1939 N N . THR A 1 249 ? 38.732 8.166 1.118 1.00 26.31 249 THR A N 1
ATOM 1940 C CA . THR A 1 249 ? 39.822 7.426 0.467 1.00 26.31 249 THR A CA 1
ATOM 1941 C C . THR A 1 249 ? 39.271 6.075 0.026 1.00 26.31 249 THR A C 1
ATOM 1943 O O . THR A 1 249 ? 38.740 5.318 0.838 1.00 26.31 249 THR A O 1
ATOM 1946 N N . ALA A 1 250 ? 39.344 5.812 -1.277 1.00 27.34 250 ALA A N 1
ATOM 1947 C CA . ALA A 1 250 ? 38.922 4.569 -1.904 1.00 27.34 250 ALA A CA 1
ATOM 1948 C C . ALA A 1 250 ? 39.936 3.447 -1.631 1.00 27.34 250 ALA A C 1
ATOM 1950 O O . ALA A 1 250 ? 41.141 3.671 -1.732 1.00 27.34 250 ALA A O 1
ATOM 1951 N N . TYR A 1 251 ? 39.448 2.237 -1.361 1.00 25.34 251 TYR A N 1
ATOM 1952 C CA . TYR A 1 251 ? 40.254 1.022 -1.459 1.00 25.34 251 TYR A CA 1
ATOM 1953 C C . TYR A 1 251 ? 39.974 0.359 -2.813 1.00 25.34 251 TYR A C 1
ATOM 1955 O O . TYR A 1 251 ? 38.818 0.112 -3.158 1.00 25.34 251 TYR A O 1
ATOM 1963 N N . LYS A 1 252 ? 41.038 0.122 -3.588 1.00 25.86 252 LYS A N 1
ATOM 1964 C CA . LYS A 1 252 ? 41.045 -0.803 -4.729 1.00 25.86 252 LYS A CA 1
ATOM 1965 C C . LYS A 1 252 ? 41.205 -2.233 -4.197 1.00 25.86 252 LYS A C 1
ATOM 1967 O O . LYS A 1 252 ? 41.901 -2.416 -3.199 1.00 25.86 252 LYS A O 1
ATOM 1972 N N . PHE A 1 253 ? 40.536 -3.178 -4.856 1.00 38.34 253 PHE A N 1
ATOM 1973 C CA . PHE A 1 253 ? 40.696 -4.622 -4.657 1.00 38.34 253 PHE A CA 1
ATOM 1974 C C . PHE A 1 253 ? 42.113 -5.084 -4.999 1.00 38.34 253 PHE A C 1
ATOM 1976 O O . PHE A 1 253 ? 42.700 -4.488 -5.934 1.00 38.34 253 PHE A O 1
#

pLDDT: mean 75.34, std 25.1, range [23.17, 98.5]

Sequence (253 aa):
MSTGSRRRILKLEWLLSWKRLKRTNVAQKTDAFAKRNEGLALAKEIFVNKDASGIPLSHRIVVKPNLTCSSGGADIESGMGIVTDPDFVEGVIEGIKELGLTGEQFHLIELNCPGDWSMRGYPQMAARTGAHLRDLDRDVKQLKEGEDITWVDCPGGVVFKRIGYLAPVNQPDTWLLNVARWKTHGMGLTLCCKNQQGMCANPWTLVGGTRTWELRLLPYCKRTKTIRCAESNGCAGVFVGKRRSRSYTAYKF

Radius of gyration: 21.34 Å; chains: 1; bounding box: 81×39×51 Å